Protein AF-A0A0F8WNH1-F1 (afdb_monomer)

Radius of gyration: 27.56 Å; Cα contacts (8 Å, |Δi|>4): 201; chains: 1; bounding box: 50×22×96 Å

Secondary structure (DSSP, 8-state):
-HHHHHHTT-HHHHHHHHHHHHHHHHHTT-HHHHHHHHHHHHHHHHHTT-HHHHHHHHHHHHHHHHHTT-HHHHHHHHHHHHHHHHHTT-HHHHHHHHHHHHHHHHHHT-HHHHHHHHHHHHHHHHHTT-HHHHHHHHHHHHHHHHHHHHHHHHHHHHH-TT----------------TTSBPTTSSSSBHHHHT--

InterPro domains:
  IPR004027 SEC-C motif [PF02810] (179-196)
  IPR011990 Tetratricopeptide-like helical domain superfamily [G3DSA:1.25.40.10] (1-150)
  IPR011990 Tetratricopeptide-like helical domain superfamily [SSF48452] (1-150)
  IPR019734 Tetratricopeptide repeat [PS50005] (55-88)
  IPR019734 Tetratricopeptide repeat [SM00028] (15-48)
  IPR019734 Tetratricopeptide repeat [SM00028] (55-88)
  IPR019734 Tetratricopeptide repeat [SM00028] (95-128)

Nearest PDB structures (foldseek):
  3ro2-assembly1_A  TM=7.873E-01  e=1.279E-04  Mus musculus
  4jhr-assembly1_B  TM=7.546E-01  e=2.149E-04  Mus musculus
  4jhr-assembly1_A  TM=6.847E-01  e=1.697E-04  Mus musculus
  6mfv-assembly4_D  TM=9.040E-01  e=4.610E-03  Pyrococcus horikoshii OT3
  8j07-assembly1_d3  TM=8.613E-01  e=3.161E-03  Homo sapiens

Foldseek 3Di:
DLVVCVVVVVLVVNLVVLQVVLVVCVVVVVLVSSLVSLVVSLVSCVVVVVLLSNLVSLQVQLVSCVVVVVLVSSLVSLVSSLVSCVVVVPLQSNLVSLQSNLVSCVVVVVLVSSLVSLVSSLVSCVVVVNVVSNVVSVVVNVVSVVVVVVVVVVVCCVVPVPPPDPPPPVPPPPVVQPQQHQDPVPPRHRNCVPPND

Solvent-accessible surface area (backbone atoms only — not comparable to full-atom values): 10460 Å² total; per-residue (Å²): 108,65,72,56,29,66,73,66,72,37,55,67,60,37,23,52,51,30,38,54,50,11,50,54,28,43,77,69,66,38,51,70,61,14,51,52,29,33,52,58,18,35,56,44,21,57,77,65,68,36,58,66,61,32,27,53,38,27,41,51,50,13,52,52,24,46,78,68,69,38,50,68,62,12,48,54,27,30,52,54,16,39,56,46,26,60,75,66,71,35,61,71,59,36,26,54,43,27,48,53,46,19,54,47,27,48,74,73,66,38,54,69,59,15,50,52,29,37,52,54,20,33,55,46,28,58,74,69,69,36,67,70,58,33,50,52,44,50,56,48,51,54,53,48,53,52,52,52,50,51,52,50,51,50,52,47,45,72,77,36,74,84,69,66,83,69,63,80,64,72,76,72,71,68,70,77,74,48,60,77,37,79,30,90,85,70,77,83,37,33,28,38,83,71,72,68,115

Mean predicted aligned error: 11.44 Å

Sequence (197 aa):
ALDLYKKVDNLTGVANVASQMGLLQYERKNYGEAERLYRDALEHFRKKEDTEGEANLLSNLGTLYYQTEQLDKAQEEFEKALSLLRKMDHPLGISGVLSNL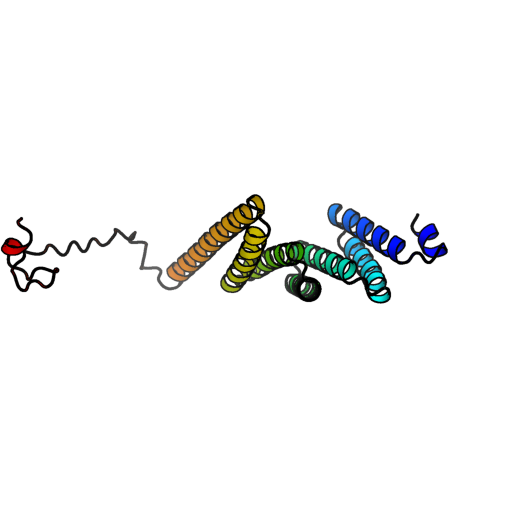SHISESKGEYGDAYAQLNEARKIYEQLKMPREVETIHQHIARLDQKAGQSLDKMRSELFPGLSNSKAKSNQFETKIGRNDPCPCGSGKKYKKCCGA

Structure (mmCIF, N/CA/C/O backbone):
data_AF-A0A0F8WNH1-F1
#
_entry.id   AF-A0A0F8WNH1-F1
#
loop_
_atom_site.group_PDB
_atom_site.id
_atom_site.type_symbol
_atom_site.label_atom_id
_atom_site.label_alt_id
_atom_site.label_comp_id
_atom_site.label_asym_id
_atom_site.label_entity_id
_atom_site.label_seq_id
_atom_site.pdbx_PDB_ins_code
_atom_site.Cartn_x
_atom_site.Cartn_y
_atom_site.Cartn_z
_atom_site.occupancy
_atom_site.B_iso_or_equiv
_atom_site.auth_seq_id
_atom_site.auth_comp_id
_atom_site.auth_asym_id
_atom_site.auth_atom_id
_atom_site.pdbx_PDB_model_num
ATOM 1 N N . ALA A 1 1 ? 8.606 11.096 -28.199 1.00 54.78 1 ALA A N 1
ATOM 2 C CA . ALA A 1 1 ? 9.574 10.609 -27.189 1.00 54.78 1 ALA A CA 1
ATOM 3 C C . ALA A 1 1 ? 9.497 9.090 -27.015 1.00 54.78 1 ALA A C 1
ATOM 5 O O . ALA A 1 1 ? 10.514 8.439 -27.201 1.00 54.78 1 ALA A O 1
ATOM 6 N N . LEU A 1 2 ? 8.313 8.509 -26.754 1.00 54.09 2 LEU A N 1
ATOM 7 C CA . LEU A 1 2 ? 8.132 7.052 -26.607 1.00 54.09 2 LEU A CA 1
ATOM 8 C C . LEU A 1 2 ? 8.649 6.248 -27.822 1.00 54.09 2 LEU A C 1
ATOM 10 O O . LEU A 1 2 ? 9.394 5.287 -27.655 1.00 54.09 2 LEU A O 1
ATOM 14 N N . ASP A 1 3 ? 8.343 6.701 -29.042 1.00 55.59 3 ASP A N 1
ATOM 15 C CA . ASP A 1 3 ? 8.802 6.051 -30.282 1.00 55.59 3 ASP A CA 1
ATOM 16 C C . ASP A 1 3 ? 10.314 6.158 -30.520 1.00 55.59 3 ASP A C 1
ATOM 18 O O . ASP A 1 3 ? 10.883 5.332 -31.228 1.00 55.59 3 ASP A O 1
ATOM 22 N N . LEU A 1 4 ? 10.981 7.153 -29.926 1.00 51.66 4 LEU A N 1
ATOM 23 C CA . LEU A 1 4 ? 12.441 7.271 -29.976 1.00 51.66 4 LEU A CA 1
ATOM 24 C C . LEU A 1 4 ? 13.089 6.282 -28.999 1.00 51.66 4 LEU A C 1
ATOM 26 O O . LEU A 1 4 ? 14.026 5.597 -29.384 1.00 51.66 4 LEU A O 1
ATOM 30 N N . TYR A 1 5 ? 12.553 6.126 -27.782 1.00 51.97 5 TYR A N 1
ATOM 31 C CA . TYR A 1 5 ? 13.067 5.141 -26.820 1.00 51.97 5 TYR A CA 1
ATOM 32 C C . TYR A 1 5 ? 12.842 3.693 -27.269 1.00 51.97 5 TYR A C 1
ATOM 34 O O . TYR A 1 5 ? 13.747 2.874 -27.125 1.00 51.97 5 TYR A O 1
ATOM 42 N N . LYS A 1 6 ? 11.696 3.394 -27.901 1.00 55.81 6 LYS A N 1
ATOM 43 C CA . LYS A 1 6 ? 11.435 2.084 -28.526 1.00 55.81 6 LYS A CA 1
ATOM 44 C C . LYS A 1 6 ? 12.432 1.755 -29.643 1.00 55.81 6 LYS A C 1
ATOM 46 O O . LYS A 1 6 ? 12.786 0.597 -29.817 1.00 55.81 6 LYS A O 1
ATOM 51 N N . LYS A 1 7 ? 12.904 2.764 -30.384 1.00 52.00 7 LYS A N 1
ATOM 52 C CA . LYS A 1 7 ? 13.885 2.598 -31.471 1.00 52.00 7 LYS A CA 1
ATOM 53 C C . LYS A 1 7 ? 15.331 2.431 -30.991 1.00 52.00 7 LYS A C 1
ATOM 55 O O . LYS A 1 7 ? 16.155 1.973 -31.771 1.00 52.00 7 LYS A O 1
ATOM 60 N N . VAL A 1 8 ? 15.638 2.801 -29.746 1.00 56.88 8 VAL A N 1
ATOM 61 C CA . VAL A 1 8 ? 17.001 2.769 -29.171 1.00 56.88 8 VAL A CA 1
ATOM 62 C C . VAL A 1 8 ? 17.185 1.584 -28.201 1.00 56.88 8 VAL A C 1
ATOM 64 O O . VAL A 1 8 ? 18.196 1.497 -27.517 1.00 56.88 8 VAL A O 1
ATOM 67 N N . ASP A 1 9 ? 16.212 0.668 -28.122 1.00 58.28 9 ASP A N 1
ATOM 68 C CA . ASP A 1 9 ? 16.194 -0.489 -27.200 1.00 58.28 9 ASP A CA 1
ATOM 69 C C . ASP A 1 9 ? 16.388 -0.118 -25.710 1.00 58.28 9 ASP A C 1
ATOM 71 O O . ASP A 1 9 ? 16.744 -0.934 -24.857 1.00 58.28 9 ASP A O 1
ATOM 75 N N . ASN A 1 10 ? 16.100 1.141 -25.355 1.00 68.50 10 ASN A N 1
ATOM 76 C CA . ASN A 1 10 ? 16.111 1.603 -23.971 1.00 68.50 10 ASN A CA 1
ATOM 77 C C . ASN A 1 10 ? 14.762 1.285 -23.317 1.00 68.50 10 ASN A C 1
ATOM 79 O O . ASN A 1 10 ? 13.930 2.162 -23.071 1.00 68.50 10 ASN A O 1
ATOM 83 N N . LEU A 1 11 ? 14.547 -0.007 -23.072 1.00 65.56 11 LEU A N 1
ATOM 84 C CA . LEU A 1 11 ? 13.324 -0.540 -22.471 1.00 65.56 11 LEU A CA 1
ATOM 85 C C . LEU A 1 11 ? 13.039 0.066 -21.084 1.00 65.56 11 LEU A C 1
ATOM 87 O O . LEU A 1 11 ? 11.876 0.282 -20.755 1.00 65.56 11 LEU A O 1
ATOM 91 N N . THR A 1 12 ? 14.072 0.432 -20.319 1.00 71.06 12 THR A N 1
ATOM 92 C CA . THR A 1 12 ? 13.933 1.139 -19.033 1.00 71.06 12 THR A CA 1
ATOM 93 C C . THR A 1 12 ? 13.364 2.548 -19.223 1.00 71.06 12 THR A C 1
ATOM 95 O O . THR A 1 12 ? 12.448 2.958 -18.515 1.00 71.06 12 THR A O 1
ATOM 98 N N . GLY A 1 13 ? 13.837 3.287 -20.231 1.00 75.38 13 GLY A N 1
ATOM 99 C CA . GLY A 1 13 ? 13.280 4.590 -20.601 1.00 75.38 13 GLY A CA 1
ATOM 100 C C . GLY A 1 13 ? 11.821 4.500 -21.055 1.00 75.38 13 GLY A C 1
ATOM 101 O O . GLY A 1 13 ? 11.011 5.350 -20.689 1.00 75.38 13 GLY A O 1
ATOM 102 N N . VAL A 1 14 ? 11.459 3.448 -21.800 1.00 76.25 14 VAL A N 1
ATOM 103 C CA . VAL A 1 14 ? 10.063 3.191 -22.201 1.00 76.25 14 VAL A CA 1
ATOM 104 C C . VAL A 1 14 ? 9.180 2.915 -20.982 1.00 76.25 14 VAL A C 1
ATOM 106 O O . VAL A 1 14 ? 8.123 3.535 -20.868 1.00 76.25 14 VAL A O 1
ATOM 109 N N . ALA A 1 15 ? 9.616 2.044 -20.067 1.00 79.31 15 ALA A N 1
ATOM 110 C CA . ALA A 1 15 ? 8.873 1.696 -18.855 1.00 79.31 15 ALA A CA 1
ATOM 111 C C . ALA A 1 15 ? 8.645 2.917 -17.951 1.00 79.31 15 ALA A C 1
ATOM 113 O O . ALA A 1 15 ? 7.520 3.173 -17.527 1.00 79.31 15 ALA A O 1
ATOM 114 N N . ASN A 1 16 ? 9.680 3.735 -17.744 1.00 81.75 16 ASN A N 1
ATOM 115 C CA . ASN A 1 16 ? 9.580 4.965 -16.959 1.00 81.75 16 ASN A CA 1
ATOM 116 C C . ASN A 1 16 ? 8.596 5.964 -17.576 1.00 81.75 16 ASN A C 1
ATOM 118 O O . ASN A 1 16 ? 7.738 6.500 -16.879 1.00 81.75 16 ASN A O 1
ATOM 122 N N . VAL A 1 17 ? 8.667 6.198 -18.890 1.00 85.06 17 VAL A N 1
ATOM 123 C CA . VAL A 1 17 ? 7.728 7.113 -19.555 1.00 85.06 17 VAL A CA 1
ATOM 124 C C . VAL A 1 17 ? 6.298 6.576 -19.482 1.00 85.06 17 VAL A C 1
ATOM 126 O O . VAL A 1 17 ? 5.386 7.345 -19.188 1.00 85.06 17 VAL A O 1
ATOM 129 N N . ALA A 1 18 ? 6.092 5.276 -19.703 1.00 84.38 18 ALA A N 1
ATOM 130 C CA . ALA A 1 18 ? 4.776 4.651 -19.593 1.00 84.38 18 ALA A CA 1
ATOM 131 C C . ALA A 1 18 ? 4.215 4.739 -18.161 1.00 84.38 18 ALA A C 1
ATOM 133 O O . ALA A 1 18 ? 3.056 5.109 -17.997 1.00 84.38 18 ALA A O 1
ATOM 134 N N . SER A 1 19 ? 5.046 4.526 -17.135 1.00 86.25 19 SER A N 1
ATOM 135 C CA . SER A 1 19 ? 4.685 4.726 -15.724 1.00 86.25 19 SER A CA 1
ATOM 136 C C . SER A 1 19 ? 4.230 6.165 -15.445 1.00 86.25 19 SER A C 1
ATOM 138 O O . SER A 1 19 ? 3.136 6.390 -14.925 1.00 86.25 19 SER A O 1
ATOM 140 N N . GLN A 1 20 ? 5.006 7.163 -15.883 1.00 91.19 20 GLN A N 1
ATOM 141 C CA . GLN A 1 20 ? 4.648 8.573 -15.692 1.00 91.19 20 GLN A CA 1
ATOM 142 C C . GLN A 1 20 ? 3.385 8.972 -16.467 1.00 91.19 20 GLN A C 1
ATOM 144 O O . GLN A 1 20 ? 2.574 9.759 -15.977 1.00 91.19 20 GLN A O 1
ATOM 149 N N . MET A 1 21 ? 3.188 8.426 -17.669 1.00 91.50 21 MET A N 1
ATOM 150 C CA . MET A 1 21 ? 1.949 8.618 -18.422 1.00 91.50 21 MET A CA 1
ATOM 151 C C . MET A 1 21 ? 0.759 7.971 -17.707 1.00 91.50 21 MET A C 1
ATOM 153 O O . MET A 1 21 ? -0.304 8.585 -17.657 1.00 91.50 21 MET A O 1
ATOM 157 N N . GLY A 1 22 ? 0.937 6.780 -17.130 1.00 92.38 22 GLY A N 1
ATOM 158 C CA . GLY A 1 22 ? -0.077 6.110 -16.317 1.00 92.38 22 GLY A CA 1
ATOM 159 C C . GLY A 1 22 ? -0.505 6.975 -15.135 1.00 92.38 22 GLY A C 1
ATOM 160 O O . GLY A 1 22 ? -1.698 7.210 -14.957 1.00 92.38 22 GLY A O 1
ATOM 161 N N . LEU A 1 23 ? 0.457 7.563 -14.414 1.00 93.12 23 LEU A N 1
ATOM 162 C CA . LEU A 1 23 ? 0.182 8.501 -13.321 1.00 93.12 23 LEU A CA 1
ATOM 163 C C . LEU A 1 23 ? -0.596 9.731 -13.793 1.00 93.12 23 LEU A C 1
ATOM 165 O O . LEU A 1 23 ? -1.597 10.098 -13.187 1.00 93.12 23 LEU A O 1
ATOM 169 N N . LEU A 1 24 ? -0.205 10.331 -14.917 1.00 95.50 24 LEU A N 1
ATOM 170 C CA . LEU A 1 24 ? -0.942 11.465 -15.476 1.00 95.50 24 LEU A CA 1
ATOM 171 C C . LEU A 1 24 ? -2.397 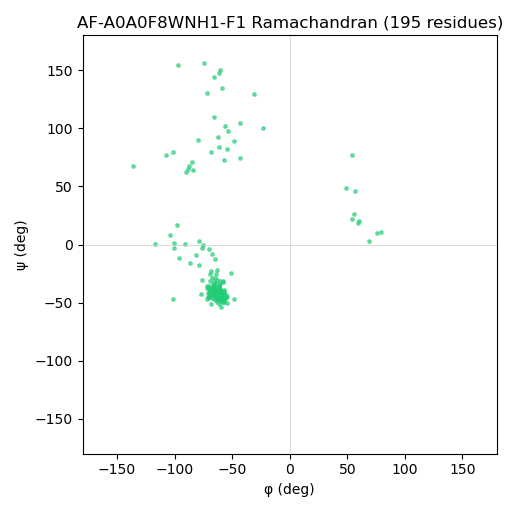11.103 -15.825 1.00 95.50 24 LEU A C 1
ATOM 173 O O . LEU A 1 24 ? -3.295 11.924 -15.644 1.00 95.50 24 LEU A O 1
ATOM 177 N N . GLN A 1 25 ? -2.640 9.900 -16.347 1.00 96.62 25 GLN A N 1
ATOM 178 C CA . GLN A 1 25 ? -3.993 9.434 -16.663 1.00 96.62 25 GLN A CA 1
ATOM 179 C C . GLN A 1 25 ? -4.796 9.129 -15.398 1.00 96.62 25 GLN A C 1
ATOM 181 O O . GLN A 1 25 ? -5.977 9.472 -15.340 1.00 96.62 25 GLN A O 1
ATOM 186 N N . TYR A 1 26 ? -4.153 8.571 -14.371 1.00 95.88 26 TYR A N 1
ATOM 187 C CA . TYR A 1 26 ? -4.750 8.353 -13.056 1.00 95.88 26 TYR A CA 1
ATOM 188 C C . TYR A 1 26 ? -5.211 9.678 -12.427 1.00 95.88 26 TYR A C 1
ATOM 190 O O . TYR A 1 26 ? -6.372 9.792 -12.039 1.00 95.88 26 TYR A O 1
ATOM 198 N N . GLU A 1 27 ? -4.367 10.715 -12.437 1.00 95.25 27 GLU A N 1
ATOM 199 C CA . GLU A 1 27 ? -4.719 12.055 -11.933 1.00 95.25 27 GLU A CA 1
ATOM 200 C C . GLU A 1 27 ? -5.864 12.702 -12.731 1.00 95.25 27 GLU A C 1
ATOM 202 O O . GLU A 1 27 ? -6.694 13.439 -12.198 1.00 95.25 27 GLU A O 1
ATOM 207 N N . ARG A 1 28 ? -5.966 12.380 -14.025 1.00 96.88 28 ARG A N 1
ATOM 208 C CA . ARG A 1 28 ? -7.091 12.779 -14.888 1.00 96.88 28 ARG A CA 1
ATOM 209 C C . ARG A 1 28 ? -8.341 11.917 -14.704 1.00 96.88 28 ARG A C 1
ATOM 211 O O . ARG A 1 28 ? -9.319 12.128 -15.419 1.00 96.88 28 ARG A O 1
ATOM 218 N N . LYS A 1 29 ? -8.321 10.960 -13.772 1.00 96.31 29 LYS A N 1
ATOM 219 C CA . LYS A 1 29 ? -9.387 9.979 -13.514 1.00 96.31 29 LYS A CA 1
ATOM 220 C C . LYS A 1 29 ? -9.711 9.085 -14.712 1.00 96.31 29 LYS A C 1
ATOM 222 O O . LYS A 1 29 ? -10.777 8.478 -14.779 1.00 96.31 29 LYS A O 1
ATOM 227 N N . ASN A 1 30 ? -8.786 8.975 -15.662 1.00 97.19 30 ASN A N 1
ATOM 228 C CA . ASN A 1 30 ? -8.882 8.048 -16.780 1.00 97.19 30 ASN A CA 1
ATOM 229 C C . ASN A 1 30 ? -8.284 6.695 -16.371 1.00 97.19 30 ASN A C 1
ATOM 231 O O . ASN A 1 30 ? -7.214 6.293 -16.833 1.00 97.19 30 ASN A O 1
ATOM 235 N N . TYR A 1 31 ? -8.964 6.020 -15.442 1.00 96.38 31 TYR A N 1
ATOM 236 C CA . TYR A 1 31 ? -8.429 4.837 -14.765 1.00 96.38 31 TYR A CA 1
ATOM 237 C C . TYR A 1 31 ? -8.180 3.655 -15.709 1.00 96.38 31 TYR A C 1
ATOM 239 O O . TYR A 1 31 ? -7.202 2.942 -15.524 1.00 96.38 31 TYR A O 1
ATOM 247 N N . GLY A 1 32 ? -8.992 3.478 -16.757 1.00 97.25 32 GLY A N 1
ATOM 248 C CA . GLY A 1 32 ? -8.779 2.402 -17.732 1.00 97.25 32 GLY A CA 1
ATOM 249 C C . GLY A 1 32 ? -7.471 2.561 -18.514 1.00 97.25 32 GLY A C 1
ATOM 250 O O . GLY A 1 32 ? -6.710 1.607 -18.664 1.00 97.25 32 GLY A O 1
ATOM 251 N N . GLU A 1 33 ? -7.166 3.781 -18.963 1.00 96.31 33 GLU A N 1
ATOM 252 C CA . GLU A 1 33 ? -5.902 4.052 -19.655 1.00 96.31 33 GLU A CA 1
ATOM 253 C C . GLU A 1 33 ? -4.709 4.025 -18.692 1.00 96.31 33 GLU A C 1
ATOM 255 O O . GLU A 1 33 ? -3.634 3.550 -19.058 1.00 96.31 33 GLU A O 1
ATOM 260 N N . ALA A 1 34 ? -4.892 4.491 -17.452 1.00 97.19 34 ALA A N 1
ATOM 261 C CA . ALA A 1 34 ? -3.866 4.399 -16.419 1.00 97.19 34 ALA A CA 1
ATOM 262 C C . ALA A 1 34 ? -3.490 2.939 -16.122 1.00 97.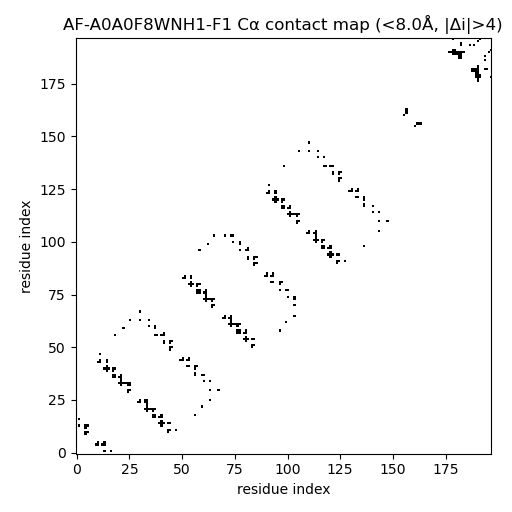19 34 ALA A C 1
ATOM 264 O O . ALA A 1 34 ? -2.307 2.606 -16.127 1.00 97.19 34 ALA A O 1
ATOM 265 N N . GLU A 1 35 ? -4.480 2.055 -15.943 1.00 97.81 35 GLU A N 1
ATOM 266 C CA . GLU A 1 35 ? -4.248 0.624 -15.718 1.00 97.81 35 GLU A CA 1
ATOM 267 C C . GLU A 1 35 ? -3.484 0.003 -16.890 1.00 97.81 35 GLU A C 1
ATOM 269 O O . GLU A 1 35 ? -2.489 -0.691 -16.679 1.00 97.81 35 GLU A O 1
ATOM 274 N N . ARG A 1 36 ? -3.904 0.298 -18.128 1.00 97.31 36 ARG A N 1
ATOM 275 C CA . ARG A 1 36 ? -3.237 -0.190 -19.340 1.00 97.31 36 ARG A CA 1
ATOM 276 C C . ARG A 1 36 ? -1.763 0.225 -19.373 1.00 97.31 36 ARG A C 1
ATOM 278 O O . ARG A 1 36 ? -0.894 -0.620 -19.560 1.00 97.31 36 ARG A O 1
ATOM 285 N N . LEU A 1 37 ? -1.475 1.506 -19.139 1.00 95.56 37 LEU A N 1
ATOM 286 C CA . LEU A 1 37 ? -0.111 2.047 -19.139 1.00 95.56 37 LEU A CA 1
ATOM 287 C C . LEU A 1 37 ? 0.756 1.467 -18.014 1.00 95.56 37 LEU A C 1
ATOM 289 O O . LEU A 1 37 ? 1.930 1.169 -18.241 1.00 95.56 37 LEU A O 1
ATOM 293 N N . TYR A 1 38 ? 0.191 1.275 -16.821 1.00 97.06 38 TYR A N 1
ATOM 294 C CA . TYR A 1 38 ? 0.897 0.626 -15.721 1.00 97.06 38 TYR A CA 1
ATOM 295 C C . TYR A 1 38 ? 1.183 -0.848 -16.010 1.00 97.06 38 TYR A C 1
ATOM 297 O O . TYR A 1 38 ? 2.304 -1.291 -15.779 1.00 97.06 38 TYR A O 1
ATOM 305 N N . ARG A 1 39 ? 0.231 -1.612 -16.560 1.00 96.19 39 ARG A N 1
ATOM 306 C CA . ARG A 1 39 ? 0.463 -3.019 -16.932 1.00 96.19 39 ARG A CA 1
ATOM 307 C C . ARG A 1 39 ? 1.514 -3.156 -18.036 1.00 96.19 39 ARG A C 1
ATOM 309 O O . ARG A 1 39 ? 2.406 -3.991 -17.903 1.00 96.19 39 ARG A O 1
ATOM 316 N N . ASP A 1 40 ? 1.470 -2.296 -19.056 1.00 92.19 40 ASP A N 1
ATOM 317 C CA . ASP A 1 40 ? 2.487 -2.256 -20.115 1.00 92.19 40 ASP A CA 1
ATOM 318 C C . ASP A 1 40 ? 3.888 -2.018 -19.519 1.00 92.19 40 ASP A C 1
ATOM 320 O O . ASP A 1 40 ? 4.844 -2.735 -19.820 1.00 92.19 40 ASP A O 1
ATOM 324 N N . ALA A 1 41 ? 4.023 -1.027 -18.631 1.00 93.06 41 ALA A N 1
ATOM 325 C CA . ALA A 1 41 ? 5.292 -0.713 -17.977 1.00 93.06 41 ALA A CA 1
ATOM 326 C C . ALA A 1 41 ? 5.767 -1.836 -17.030 1.00 93.06 41 ALA A C 1
ATOM 328 O O . ALA A 1 41 ? 6.965 -2.122 -16.966 1.00 93.06 41 ALA A O 1
ATOM 329 N N . LEU A 1 42 ? 4.840 -2.520 -16.351 1.00 94.50 42 LEU A N 1
ATOM 330 C CA . LEU A 1 42 ? 5.119 -3.631 -15.436 1.00 94.50 42 LEU A CA 1
ATOM 331 C C . LEU A 1 42 ? 5.766 -4.814 -16.159 1.00 94.50 42 LEU A C 1
ATOM 333 O O . LEU A 1 42 ? 6.735 -5.390 -15.663 1.00 94.50 42 LEU A O 1
ATOM 337 N N . GLU A 1 43 ? 5.282 -5.156 -17.354 1.00 92.56 43 GLU A N 1
ATOM 338 C CA . GLU A 1 43 ? 5.904 -6.201 -18.172 1.00 92.56 43 GLU A CA 1
ATOM 339 C C . GLU A 1 43 ? 7.348 -5.865 -18.553 1.00 92.56 43 GLU A C 1
ATOM 341 O O . GLU A 1 43 ? 8.196 -6.757 -18.628 1.00 92.56 43 GLU A O 1
ATOM 346 N N . HIS A 1 44 ? 7.644 -4.587 -18.799 1.00 90.38 44 HIS A N 1
ATOM 347 C CA . HIS A 1 44 ? 8.991 -4.148 -19.140 1.00 9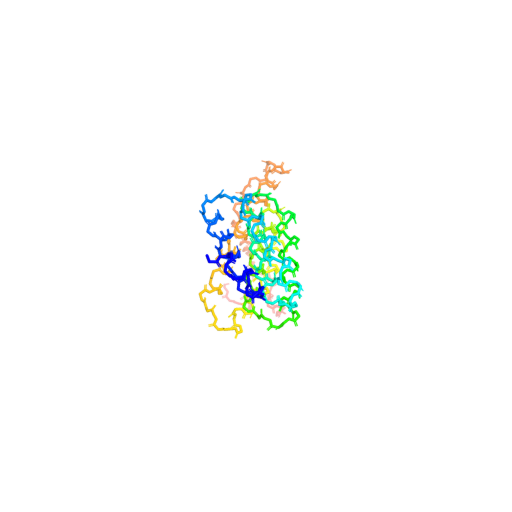0.38 44 HIS A CA 1
ATOM 348 C C . HIS A 1 44 ? 9.948 -4.230 -17.948 1.00 90.38 44 HIS A C 1
ATOM 350 O O . HIS A 1 44 ? 11.052 -4.750 -18.121 1.00 90.38 44 HIS A O 1
ATOM 356 N N . PHE A 1 45 ? 9.534 -3.787 -16.756 1.00 91.00 45 PHE A N 1
ATOM 357 C CA . PHE A 1 45 ? 10.361 -3.909 -15.550 1.00 91.00 45 PHE A CA 1
ATOM 358 C C . PHE A 1 45 ? 10.633 -5.372 -15.189 1.00 91.00 45 PHE A C 1
ATOM 360 O O . PHE A 1 45 ? 11.785 -5.727 -14.953 1.00 91.00 45 PHE A O 1
ATOM 367 N N . ARG A 1 46 ? 9.630 -6.255 -15.301 1.00 93.25 46 ARG A N 1
ATOM 368 C CA . ARG A 1 46 ? 9.812 -7.708 -15.125 1.00 93.25 46 ARG A CA 1
ATOM 369 C C . ARG A 1 46 ? 10.830 -8.304 -16.090 1.00 93.25 46 ARG A C 1
ATOM 371 O O . ARG A 1 46 ? 11.719 -9.033 -15.672 1.00 93.25 46 ARG A O 1
ATOM 378 N N . LYS A 1 47 ? 10.739 -7.970 -17.383 1.00 91.50 47 LYS A N 1
ATOM 379 C C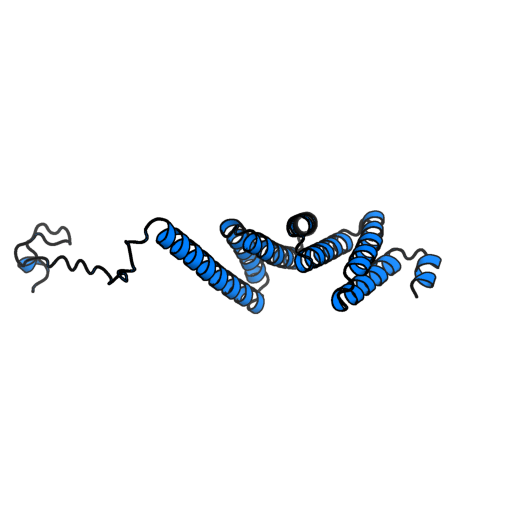A . LYS A 1 47 ? 11.698 -8.435 -18.408 1.00 91.50 47 LYS A CA 1
ATOM 380 C C . LYS A 1 47 ? 13.125 -7.940 -18.163 1.00 91.50 47 LYS A C 1
ATOM 382 O O . LYS A 1 47 ? 14.062 -8.515 -18.709 1.00 91.50 47 LYS A O 1
ATOM 387 N N . LYS A 1 48 ? 13.287 -6.852 -17.410 1.00 89.81 48 LYS A N 1
ATOM 388 C CA . LYS A 1 48 ? 14.583 -6.276 -17.038 1.00 89.81 48 LYS A CA 1
ATOM 389 C C . LYS A 1 48 ? 15.030 -6.644 -15.628 1.00 89.81 48 LYS A C 1
ATOM 391 O O . LYS A 1 48 ? 16.096 -6.188 -15.234 1.00 89.81 48 LYS A O 1
ATOM 396 N N . GLU A 1 49 ? 14.244 -7.445 -14.909 1.00 92.75 49 GLU A N 1
ATOM 397 C CA . GLU A 1 49 ? 14.498 -7.814 -13.512 1.00 92.75 49 GLU A CA 1
ATOM 398 C C . GLU A 1 49 ? 14.638 -6.584 -12.588 1.00 92.75 49 GLU A C 1
ATOM 400 O O . GLU A 1 49 ? 15.268 -6.633 -11.532 1.00 92.75 49 GLU A O 1
ATOM 405 N N . ASP A 1 50 ? 14.013 -5.465 -12.972 1.00 92.06 50 ASP A N 1
ATOM 406 C CA . ASP A 1 50 ? 13.970 -4.236 -12.183 1.00 92.06 50 ASP A CA 1
ATOM 407 C C . ASP A 1 50 ? 12.898 -4.374 -11.097 1.00 92.06 50 ASP A C 1
ATOM 409 O O . ASP A 1 50 ? 11.714 -4.081 -11.292 1.00 92.06 50 ASP A O 1
ATOM 413 N N . THR A 1 51 ? 13.333 -4.887 -9.950 1.00 94.44 51 THR A N 1
ATOM 414 C CA . THR A 1 51 ? 12.446 -5.231 -8.834 1.00 94.44 51 THR A CA 1
ATOM 415 C C . THR A 1 51 ? 11.845 -3.986 -8.173 1.00 94.44 51 THR A C 1
ATOM 417 O O . THR A 1 51 ? 10.705 -4.021 -7.707 1.00 94.44 51 THR A O 1
ATOM 420 N N . GLU A 1 52 ? 12.575 -2.867 -8.162 1.00 91.25 52 GLU A N 1
ATOM 421 C CA . GLU A 1 52 ? 12.091 -1.603 -7.599 1.00 91.25 52 GLU A CA 1
ATOM 422 C C . GLU A 1 52 ? 11.016 -0.983 -8.500 1.00 91.25 52 GLU A C 1
ATOM 424 O O . GLU A 1 52 ? 9.932 -0.628 -8.025 1.00 91.25 52 GLU A O 1
ATOM 429 N N . GLY A 1 53 ? 11.265 -0.927 -9.814 1.00 93.12 53 GLY A N 1
ATOM 430 C CA . GLY A 1 53 ? 10.277 -0.495 -10.803 1.00 93.12 53 GLY A CA 1
ATOM 431 C C . GLY A 1 53 ? 9.010 -1.355 -10.781 1.00 93.12 53 GLY A C 1
ATOM 432 O O . GLY A 1 53 ? 7.896 -0.823 -10.834 1.00 93.12 53 GLY A O 1
ATOM 433 N N . GLU A 1 54 ? 9.160 -2.674 -10.624 1.00 96.88 54 GLU A N 1
ATOM 434 C CA . GLU A 1 54 ? 8.036 -3.599 -10.455 1.00 96.88 54 GLU A CA 1
ATOM 435 C C . GLU A 1 54 ? 7.213 -3.282 -9.193 1.00 96.88 54 GLU A C 1
ATOM 437 O O . GLU A 1 54 ? 5.994 -3.110 -9.284 1.00 96.88 54 GLU A O 1
ATOM 442 N N . ALA A 1 55 ? 7.855 -3.155 -8.028 1.00 97.50 55 ALA A N 1
ATOM 443 C CA . ALA A 1 55 ? 7.168 -2.870 -6.767 1.00 97.50 55 ALA A CA 1
ATOM 444 C C . ALA A 1 55 ? 6.413 -1.528 -6.787 1.00 97.50 55 ALA A C 1
ATOM 446 O O . ALA A 1 55 ? 5.288 -1.428 -6.281 1.00 97.50 55 ALA A O 1
ATOM 447 N N . ASN A 1 56 ? 7.002 -0.506 -7.412 1.00 94.75 56 ASN A N 1
ATOM 448 C CA . ASN A 1 56 ? 6.384 0.810 -7.559 1.00 94.75 56 ASN A CA 1
ATOM 449 C C . ASN A 1 56 ? 5.119 0.751 -8.427 1.00 94.75 56 ASN A C 1
ATOM 451 O O . ASN A 1 56 ? 4.086 1.316 -8.061 1.00 94.75 56 ASN A O 1
ATOM 455 N N . LEU A 1 57 ? 5.150 0.029 -9.551 1.00 96.69 57 LEU A N 1
ATOM 456 C CA . LEU A 1 57 ? 3.968 -0.109 -10.404 1.00 96.69 57 LEU A CA 1
ATOM 457 C C . LEU A 1 57 ? 2.868 -0.963 -9.790 1.00 96.69 57 LEU A C 1
ATOM 459 O O . LEU A 1 57 ? 1.694 -0.636 -9.958 1.00 96.69 57 LEU A O 1
ATOM 463 N N . LEU A 1 58 ? 3.225 -2.014 -9.054 1.00 98.56 58 LEU A N 1
ATOM 464 C CA . LEU A 1 58 ? 2.259 -2.792 -8.281 1.00 98.56 58 LEU A CA 1
ATOM 465 C C . LEU A 1 58 ? 1.563 -1.914 -7.229 1.00 98.56 58 LEU A C 1
ATOM 467 O O . LEU A 1 58 ? 0.343 -1.958 -7.100 1.00 98.56 58 LEU A O 1
ATOM 471 N N . SER A 1 59 ? 2.305 -1.028 -6.558 1.00 98.00 59 SER A N 1
ATOM 472 C CA . SER A 1 59 ? 1.731 -0.061 -5.610 1.00 98.00 59 SER A CA 1
ATOM 473 C C . SER A 1 59 ? 0.798 0.955 -6.291 1.00 98.00 59 SER A C 1
ATOM 475 O O . SER A 1 59 ? -0.266 1.287 -5.760 1.00 98.00 59 SER A O 1
ATOM 477 N N . ASN A 1 60 ? 1.149 1.423 -7.492 1.00 97.44 60 ASN A N 1
ATOM 478 C CA . ASN A 1 60 ? 0.293 2.318 -8.278 1.00 97.44 60 ASN A CA 1
ATOM 479 C C . ASN A 1 60 ? -0.991 1.619 -8.753 1.00 97.44 60 ASN A C 1
ATOM 481 O O . ASN A 1 60 ? -2.073 2.198 -8.660 1.00 97.44 60 ASN A O 1
ATOM 485 N N . LEU A 1 61 ? -0.893 0.367 -9.211 1.00 98.56 61 LEU A N 1
ATOM 486 C CA . LEU A 1 61 ? -2.055 -0.453 -9.563 1.00 98.56 61 LEU A CA 1
ATOM 487 C C . LEU A 1 61 ? -2.946 -0.711 -8.344 1.00 98.56 61 LEU A C 1
ATOM 489 O O . LEU A 1 61 ? -4.161 -0.555 -8.442 1.00 98.56 61 LEU A O 1
ATOM 493 N N . GLY A 1 62 ? -2.355 -1.017 -7.185 1.00 98.44 62 GLY A N 1
ATOM 494 C CA . GLY A 1 62 ? -3.086 -1.156 -5.926 1.00 98.44 62 GLY A CA 1
ATOM 495 C C . GLY A 1 62 ? -3.878 0.107 -5.581 1.00 98.44 62 GLY A C 1
ATOM 496 O O . GLY A 1 62 ? -5.071 0.045 -5.282 1.00 98.44 62 GLY A O 1
ATOM 497 N N . THR A 1 63 ? -3.247 1.275 -5.723 1.00 98.12 63 THR A N 1
ATOM 498 C CA . THR A 1 63 ? -3.887 2.579 -5.486 1.00 98.12 63 THR A CA 1
ATOM 499 C C . THR A 1 63 ? -5.030 2.834 -6.472 1.00 98.12 63 THR A C 1
ATOM 501 O O . THR A 1 63 ? -6.109 3.271 -6.075 1.00 98.12 63 THR A O 1
ATOM 504 N N . LEU A 1 64 ? -4.828 2.518 -7.753 1.00 98.38 64 LEU A N 1
ATOM 505 C CA . LEU A 1 64 ? -5.851 2.628 -8.794 1.00 98.38 64 LEU A CA 1
ATOM 506 C C . LEU A 1 64 ? -7.068 1.749 -8.491 1.00 98.38 64 LEU A C 1
ATOM 508 O O . LEU A 1 64 ? -8.208 2.215 -8.575 1.00 98.38 64 LEU A O 1
ATOM 512 N N . TYR A 1 65 ? -6.851 0.494 -8.100 1.00 98.62 65 TYR A N 1
ATOM 513 C CA . TYR A 1 65 ? -7.947 -0.399 -7.735 1.00 98.62 65 TYR A CA 1
ATOM 514 C C . TYR A 1 65 ? -8.669 0.048 -6.472 1.00 98.62 65 TYR A C 1
ATOM 516 O O . TYR A 1 65 ? -9.894 -0.022 -6.431 1.00 98.62 65 TYR A O 1
ATOM 524 N N . TYR A 1 66 ? -7.948 0.586 -5.489 1.00 98.25 66 TYR A N 1
ATOM 525 C CA . TYR A 1 66 ? -8.568 1.168 -4.304 1.00 98.25 66 TYR A CA 1
ATOM 526 C C . TYR A 1 66 ? -9.486 2.347 -4.666 1.00 98.25 66 TYR A C 1
ATOM 528 O O . TYR A 1 66 ? -10.638 2.376 -4.242 1.00 98.25 66 TYR A O 1
ATOM 536 N N . GLN A 1 67 ? -9.031 3.274 -5.521 1.00 97.38 67 GLN A N 1
ATOM 537 C CA . GLN A 1 67 ? -9.858 4.401 -5.987 1.00 97.38 67 GLN A CA 1
ATOM 538 C C . GLN A 1 67 ? -11.079 3.982 -6.808 1.00 97.38 67 GLN A C 1
ATOM 540 O O . GLN A 1 67 ? -12.056 4.721 -6.884 1.00 97.38 67 GLN A O 1
ATOM 545 N N . THR A 1 68 ? -11.017 2.819 -7.452 1.00 97.50 68 THR A N 1
ATOM 546 C CA . THR A 1 68 ? -12.130 2.260 -8.233 1.00 97.50 68 THR A CA 1
ATOM 547 C C . THR A 1 68 ? -12.941 1.231 -7.442 1.00 97.50 68 THR A C 1
ATOM 549 O O . THR A 1 68 ? -13.692 0.465 -8.040 1.00 97.50 68 THR A O 1
ATOM 552 N N . GLU A 1 69 ? -12.790 1.212 -6.111 1.00 97.44 69 GLU A N 1
ATOM 553 C CA . GLU A 1 69 ? -13.510 0.350 -5.159 1.00 97.44 69 GLU A CA 1
ATOM 554 C C . GLU A 1 69 ? -13.325 -1.165 -5.391 1.00 97.44 69 GLU A C 1
ATOM 556 O O . GLU A 1 69 ? -14.055 -1.998 -4.858 1.00 97.44 69 GLU A O 1
ATOM 561 N N . GLN A 1 70 ? -12.291 -1.558 -6.136 1.00 98.44 70 GLN A N 1
ATOM 562 C CA . GLN A 1 70 ? -11.919 -2.952 -6.383 1.00 98.44 70 GLN A CA 1
ATOM 563 C C . GLN A 1 70 ? -10.969 -3.452 -5.283 1.00 98.44 70 GLN A C 1
ATOM 565 O O . GLN A 1 70 ? -9.801 -3.748 -5.540 1.00 98.44 70 GLN A O 1
ATOM 570 N N . LEU A 1 71 ? -11.469 -3.527 -4.046 1.00 98.12 71 LEU A N 1
ATOM 571 C CA . LEU A 1 71 ? -10.651 -3.749 -2.844 1.00 98.12 71 LEU A CA 1
ATOM 572 C C . LEU A 1 71 ? -9.807 -5.033 -2.882 1.00 98.12 71 LEU A C 1
ATOM 574 O O . LEU A 1 71 ? -8.654 -5.006 -2.461 1.00 98.12 71 LEU A O 1
ATOM 578 N N . ASP A 1 72 ? -10.335 -6.136 -3.420 1.00 98.38 72 ASP A N 1
ATOM 579 C CA . ASP A 1 72 ? -9.593 -7.404 -3.497 1.00 98.38 72 ASP A CA 1
ATOM 580 C C . ASP A 1 72 ? -8.408 -7.326 -4.463 1.00 98.38 72 ASP A C 1
ATOM 582 O O . ASP A 1 72 ? -7.308 -7.768 -4.138 1.00 98.38 72 ASP A O 1
ATOM 586 N N . LYS A 1 73 ? -8.598 -6.687 -5.625 1.00 98.38 73 LYS A N 1
ATOM 587 C CA . LYS A 1 73 ? -7.499 -6.448 -6.569 1.00 98.38 73 LYS A CA 1
ATOM 588 C C . LYS A 1 73 ? -6.475 -5.485 -5.984 1.00 98.38 73 LYS A C 1
ATOM 590 O O . LYS A 1 73 ? -5.278 -5.684 -6.159 1.00 98.38 73 LYS A O 1
ATOM 595 N N . ALA A 1 74 ? -6.937 -4.448 -5.285 1.00 98.62 74 ALA A N 1
ATOM 596 C CA . ALA A 1 74 ? -6.054 -3.499 -4.623 1.00 98.62 74 ALA A CA 1
ATOM 597 C C . ALA A 1 74 ? -5.142 -4.210 -3.617 1.00 98.62 74 ALA A C 1
ATOM 599 O O . ALA A 1 74 ? -3.926 -4.020 -3.644 1.00 98.62 74 ALA A O 1
ATOM 600 N N . GLN A 1 75 ? -5.729 -5.071 -2.782 1.00 98.62 75 GLN A N 1
ATOM 601 C CA . GLN A 1 75 ? -5.002 -5.864 -1.800 1.00 98.62 75 GLN A CA 1
ATOM 602 C C . GLN A 1 75 ? -3.976 -6.776 -2.470 1.00 98.62 75 GLN A C 1
ATOM 604 O O . GLN A 1 75 ? -2.815 -6.764 -2.072 1.00 98.62 75 GLN A O 1
ATOM 609 N N . GLU A 1 76 ? -4.376 -7.504 -3.514 1.00 98.69 76 GLU A N 1
ATOM 610 C CA . GLU A 1 76 ? -3.486 -8.414 -4.236 1.00 98.69 76 GLU A CA 1
ATOM 611 C C . GLU A 1 76 ? -2.243 -7.690 -4.784 1.00 98.69 76 GLU A C 1
ATOM 613 O O . GLU A 1 76 ? -1.117 -8.165 -4.614 1.00 98.69 76 GLU A O 1
ATOM 618 N N . GLU A 1 77 ? -2.412 -6.525 -5.421 1.00 98.69 77 GLU A N 1
ATOM 619 C CA . GLU A 1 77 ? -1.266 -5.789 -5.970 1.00 98.69 77 GLU A CA 1
ATOM 620 C C . GLU A 1 77 ? -0.378 -5.184 -4.874 1.00 98.69 77 GLU A C 1
ATOM 622 O O . GLU A 1 77 ? 0.851 -5.228 -4.986 1.00 98.69 77 GLU A O 1
ATOM 627 N N . PHE A 1 78 ? -0.957 -4.687 -3.776 1.00 98.81 78 PHE A N 1
ATOM 628 C CA . PHE A 1 78 ? -0.168 -4.207 -2.640 1.00 98.81 78 PHE A CA 1
ATOM 629 C C . PHE A 1 78 ? 0.588 -5.333 -1.925 1.00 98.81 78 PHE A C 1
ATOM 631 O O . PHE A 1 78 ? 1.743 -5.139 -1.554 1.00 98.81 78 PHE A O 1
ATOM 638 N N . GLU A 1 79 ? 0.009 -6.523 -1.763 1.00 98.75 79 GLU A N 1
ATOM 639 C CA . GLU A 1 79 ? 0.699 -7.673 -1.165 1.00 98.75 79 GLU A CA 1
ATOM 640 C C . GLU A 1 79 ? 1.884 -8.139 -2.023 1.00 98.75 79 GLU A C 1
ATOM 642 O O . GLU A 1 79 ? 2.960 -8.439 -1.490 1.00 98.75 79 GLU A O 1
ATOM 647 N N . LYS A 1 80 ? 1.739 -8.129 -3.356 1.00 98.69 80 LYS A N 1
ATOM 648 C CA . LYS A 1 80 ? 2.865 -8.379 -4.270 1.00 98.69 80 LYS A CA 1
ATOM 649 C C . LYS A 1 80 ? 3.953 -7.317 -4.113 1.00 98.69 80 LYS A C 1
ATOM 651 O O . LYS A 1 80 ? 5.122 -7.678 -3.971 1.00 98.69 80 LYS A O 1
ATOM 656 N N . ALA A 1 81 ? 3.587 -6.032 -4.085 1.00 98.62 81 ALA A N 1
ATOM 657 C CA . ALA A 1 81 ? 4.540 -4.942 -3.868 1.00 98.62 81 ALA A CA 1
ATOM 658 C C . ALA A 1 81 ? 5.276 -5.097 -2.527 1.00 98.62 81 ALA A C 1
ATOM 660 O O . ALA A 1 81 ? 6.504 -5.034 -2.482 1.00 98.62 81 ALA A O 1
ATOM 661 N N . LEU A 1 82 ? 4.543 -5.382 -1.446 1.00 98.69 82 LEU A N 1
ATOM 662 C CA . LEU A 1 82 ? 5.089 -5.602 -0.107 1.00 98.69 82 LEU A CA 1
ATOM 663 C C . LEU A 1 82 ? 6.088 -6.764 -0.084 1.00 98.69 82 LEU A C 1
ATOM 665 O O . LEU A 1 82 ? 7.144 -6.655 0.540 1.00 98.69 82 LEU A O 1
ATOM 669 N N . SER A 1 83 ? 5.782 -7.866 -0.777 1.00 98.62 83 SER A N 1
ATOM 670 C CA . SER A 1 83 ? 6.683 -9.017 -0.895 1.00 98.62 83 SER A CA 1
ATOM 671 C C . SER A 1 83 ? 8.017 -8.634 -1.539 1.00 98.62 83 SER A C 1
ATOM 673 O O . SER A 1 83 ? 9.076 -9.005 -1.028 1.00 98.62 83 SER A O 1
ATOM 675 N N . LEU A 1 84 ? 7.985 -7.860 -2.627 1.00 98.44 84 LEU A N 1
ATOM 676 C CA . LEU A 1 84 ? 9.196 -7.390 -3.303 1.00 98.44 84 LEU A CA 1
ATOM 677 C C . LEU A 1 84 ? 9.982 -6.403 -2.436 1.00 98.44 84 LEU A C 1
ATOM 679 O O . LEU A 1 84 ? 11.186 -6.564 -2.263 1.00 98.44 84 LEU A O 1
ATOM 683 N N . LEU A 1 85 ? 9.304 -5.432 -1.824 1.00 98.38 85 LEU A N 1
ATOM 684 C CA . LEU A 1 85 ? 9.933 -4.430 -0.961 1.00 98.38 85 LEU A CA 1
ATOM 685 C C . LEU A 1 85 ? 10.605 -5.057 0.266 1.00 98.38 85 LEU A C 1
ATOM 687 O O . LEU A 1 85 ? 11.687 -4.621 0.652 1.00 98.38 85 LEU A O 1
ATOM 691 N N . ARG A 1 86 ? 10.012 -6.113 0.840 1.00 98.19 86 ARG A N 1
ATOM 692 C CA . ARG A 1 86 ? 10.637 -6.912 1.906 1.00 98.19 86 ARG A CA 1
ATOM 693 C C . ARG A 1 86 ? 11.878 -7.657 1.421 1.00 98.19 86 ARG A C 1
ATOM 695 O O . ARG A 1 86 ? 12.866 -7.678 2.137 1.00 98.19 86 ARG A O 1
ATOM 702 N N . LYS A 1 87 ? 11.862 -8.235 0.216 1.00 98.00 87 LYS A N 1
ATOM 703 C CA . LYS A 1 87 ? 13.047 -8.902 -0.361 1.00 98.00 87 LYS A CA 1
ATOM 704 C C . LYS A 1 87 ? 14.203 -7.938 -0.637 1.00 98.00 87 LYS A C 1
ATOM 706 O O . LYS A 1 87 ? 15.349 -8.367 -0.627 1.00 98.00 87 LYS A O 1
ATOM 711 N N . MET A 1 88 ? 13.895 -6.673 -0.914 1.00 97.00 88 MET A N 1
ATOM 712 C CA . MET A 1 88 ? 14.881 -5.622 -1.180 1.00 97.00 88 MET A CA 1
ATOM 713 C C . MET A 1 88 ? 15.322 -4.861 0.079 1.00 97.00 88 MET A C 1
ATOM 715 O O . MET A 1 88 ? 16.088 -3.911 -0.051 1.00 97.00 88 MET A O 1
ATOM 719 N N . ASP A 1 89 ? 14.808 -5.209 1.265 1.00 97.00 89 ASP A N 1
ATOM 720 C CA . ASP A 1 89 ? 15.016 -4.446 2.502 1.00 97.00 89 ASP A CA 1
ATOM 721 C C . ASP A 1 89 ? 14.746 -2.939 2.314 1.00 97.00 89 ASP A C 1
ATOM 723 O O . ASP A 1 89 ? 15.554 -2.088 2.684 1.00 97.00 89 ASP A O 1
ATOM 727 N N . HIS A 1 90 ? 13.599 -2.596 1.710 1.00 97.12 90 HIS A N 1
ATOM 728 C CA . HIS A 1 90 ? 13.227 -1.216 1.382 1.00 97.12 90 HIS A CA 1
ATOM 729 C C . HIS A 1 90 ? 12.214 -0.635 2.401 1.00 97.12 90 HIS A C 1
ATOM 731 O O . HIS A 1 90 ? 11.008 -0.575 2.120 1.00 97.12 90 HIS A O 1
ATOM 737 N N . PRO A 1 91 ? 12.657 -0.178 3.594 1.00 97.12 91 PRO A N 1
ATOM 738 C CA . PRO A 1 91 ? 11.785 0.130 4.733 1.00 97.12 91 PRO A CA 1
ATOM 739 C C . PRO A 1 91 ? 10.747 1.212 4.434 1.00 97.12 91 PRO A C 1
ATOM 741 O O . PRO A 1 91 ? 9.585 1.061 4.795 1.00 97.12 91 PRO A O 1
ATOM 744 N N . LEU A 1 92 ? 11.127 2.278 3.724 1.00 95.44 92 LEU A N 1
ATOM 745 C CA . LEU A 1 92 ? 10.205 3.374 3.417 1.00 95.44 92 LEU A CA 1
ATOM 746 C C . LEU A 1 92 ? 9.019 2.904 2.558 1.00 95.44 92 LEU A C 1
ATOM 748 O O . LEU A 1 92 ? 7.871 3.262 2.814 1.00 95.44 92 LEU A O 1
ATOM 752 N N . GLY A 1 93 ? 9.308 2.071 1.559 1.00 95.56 93 GLY A N 1
ATOM 753 C CA . GLY A 1 93 ? 8.290 1.489 0.682 1.00 95.56 93 GLY A CA 1
ATOM 754 C C . GLY A 1 93 ? 7.410 0.484 1.421 1.00 95.56 93 GLY A C 1
ATOM 755 O O . GLY A 1 93 ? 6.194 0.513 1.253 1.00 95.56 93 GLY A O 1
ATOM 756 N N . ILE A 1 94 ? 8.004 -0.353 2.285 1.00 98.69 94 ILE A N 1
ATOM 757 C CA . ILE A 1 94 ? 7.260 -1.276 3.155 1.00 98.69 94 ILE A CA 1
ATOM 758 C C . ILE A 1 94 ? 6.232 -0.497 3.983 1.00 98.69 94 ILE A C 1
ATOM 760 O O . ILE A 1 94 ? 5.052 -0.842 3.957 1.00 98.69 94 ILE A O 1
ATOM 764 N N . SER A 1 95 ? 6.643 0.583 4.656 1.00 98.00 95 SER A N 1
ATOM 765 C CA . SER A 1 95 ? 5.727 1.401 5.457 1.00 98.00 95 SER A CA 1
ATOM 766 C C . SER A 1 95 ? 4.596 2.004 4.632 1.00 98.00 95 SER A C 1
ATOM 768 O O . SER A 1 95 ? 3.444 1.931 5.051 1.00 98.00 95 SER A O 1
ATOM 770 N N . GLY A 1 96 ? 4.903 2.559 3.454 1.00 97.00 96 GLY A N 1
ATOM 771 C CA . GLY A 1 96 ? 3.891 3.159 2.582 1.00 97.00 96 GLY A CA 1
ATOM 772 C C . GLY A 1 96 ? 2.848 2.144 2.108 1.00 97.00 96 GLY A C 1
ATOM 773 O O . GLY A 1 96 ? 1.648 2.409 2.166 1.00 97.00 96 GLY A O 1
ATOM 774 N N . VAL A 1 97 ? 3.287 0.947 1.705 1.00 98.56 97 VAL A N 1
ATOM 775 C CA . VAL A 1 97 ? 2.377 -0.127 1.280 1.00 98.56 97 VAL A CA 1
ATOM 776 C C . VAL A 1 97 ? 1.550 -0.665 2.449 1.00 98.56 97 VAL A C 1
ATOM 778 O O . VAL A 1 97 ? 0.355 -0.900 2.284 1.00 98.56 97 VAL A O 1
ATOM 781 N N . LEU A 1 98 ? 2.130 -0.801 3.645 1.00 98.75 98 LEU A N 1
ATOM 782 C CA . LEU A 1 98 ? 1.389 -1.186 4.852 1.00 98.75 98 LEU A CA 1
ATOM 783 C C . LEU A 1 98 ? 0.307 -0.160 5.220 1.00 98.75 98 LEU A C 1
ATOM 785 O O . LEU A 1 98 ? -0.797 -0.550 5.597 1.00 98.75 98 LEU A O 1
ATOM 789 N N . SER A 1 99 ? 0.581 1.140 5.075 1.00 98.06 99 SER A N 1
ATOM 790 C CA . SER A 1 99 ? -0.436 2.185 5.250 1.00 98.06 99 SER A CA 1
ATOM 791 C C . SER A 1 99 ? -1.564 2.079 4.221 1.00 98.06 99 SER A C 1
ATOM 793 O O . SER A 1 99 ? -2.725 2.262 4.567 1.00 98.06 99 SER A O 1
ATOM 795 N N . ASN A 1 100 ? -1.262 1.733 2.969 1.00 98.31 100 ASN A N 1
ATOM 796 C CA . ASN A 1 100 ? -2.301 1.526 1.958 1.00 98.31 100 ASN A CA 1
ATOM 797 C C . ASN A 1 100 ? -3.138 0.267 2.229 1.00 98.31 100 ASN A C 1
ATOM 799 O O . ASN A 1 100 ? -4.362 0.298 2.099 1.00 98.31 100 ASN A O 1
ATOM 803 N N . LEU A 1 101 ? -2.503 -0.826 2.658 1.00 98.75 101 LEU A N 1
ATOM 804 C CA . LEU A 1 101 ? -3.204 -2.046 3.059 1.00 98.75 101 LEU A CA 1
ATOM 805 C C . LEU A 1 101 ? -4.132 -1.801 4.255 1.00 98.75 101 LEU A C 1
ATOM 807 O O . LEU A 1 101 ? -5.244 -2.322 4.262 1.00 98.75 101 LEU A O 1
ATOM 811 N N . SER A 1 102 ? -3.747 -0.950 5.211 1.00 98.38 102 SER A N 1
ATOM 812 C CA . SER A 1 102 ? -4.616 -0.638 6.352 1.00 98.38 102 SER A CA 1
ATOM 813 C C . SER A 1 102 ? -5.891 0.099 5.959 1.00 98.38 102 SER A C 1
ATOM 815 O O . SER A 1 102 ? -6.939 -0.147 6.554 1.00 98.38 102 SER A O 1
ATOM 817 N N . HIS A 1 103 ? -5.846 0.939 4.922 1.00 97.88 103 HIS A N 1
ATOM 818 C CA . HIS A 1 103 ? -7.045 1.549 4.348 1.00 97.88 103 HIS A CA 1
ATOM 819 C C . HIS A 1 103 ? -7.972 0.517 3.694 1.00 97.88 103 HIS A C 1
ATOM 821 O O . HIS A 1 103 ? -9.197 0.654 3.777 1.00 97.88 103 HIS A O 1
ATOM 827 N N . ILE A 1 104 ? -7.415 -0.529 3.078 1.00 98.25 104 ILE A N 1
ATOM 828 C CA . ILE A 1 104 ? -8.209 -1.625 2.511 1.00 98.25 104 ILE A CA 1
ATOM 829 C C . ILE A 1 104 ? -8.868 -2.433 3.626 1.00 98.25 104 ILE A C 1
ATOM 831 O O . ILE A 1 104 ? -10.089 -2.582 3.610 1.00 98.25 104 ILE A O 1
ATOM 835 N N . SER A 1 105 ? -8.092 -2.875 4.617 1.00 97.94 105 SER A N 1
ATOM 836 C CA . SER A 1 105 ? -8.596 -3.609 5.783 1.00 97.94 105 SER A CA 1
ATOM 837 C C . SER A 1 105 ? -9.673 -2.797 6.521 1.00 97.94 105 SER A C 1
ATOM 839 O O . SER A 1 105 ? -10.742 -3.310 6.846 1.00 97.94 105 SER A O 1
ATOM 841 N N . GLU A 1 106 ? -9.466 -1.486 6.707 1.00 95.81 106 GLU A N 1
ATOM 842 C CA . GLU A 1 106 ? -10.474 -0.577 7.273 1.00 95.81 106 GLU A CA 1
ATOM 843 C C . GLU A 1 106 ? -11.762 -0.558 6.438 1.00 95.81 106 GLU A C 1
ATOM 845 O O . GLU A 1 106 ? -12.857 -0.618 7.000 1.00 95.81 106 GLU A O 1
ATOM 850 N N . SER A 1 107 ? -11.646 -0.492 5.109 1.00 95.31 107 SER A N 1
ATOM 851 C CA . SER A 1 107 ? -12.797 -0.468 4.193 1.00 95.31 107 SER A CA 1
ATOM 852 C C . SER A 1 107 ? -13.575 -1.786 4.192 1.00 95.31 107 SER A C 1
ATOM 854 O O . SER A 1 107 ? -14.790 -1.779 3.999 1.00 95.31 107 SER A O 1
ATOM 856 N N . LYS A 1 108 ? -12.897 -2.906 4.465 1.00 94.69 108 LYS A N 1
ATOM 857 C CA . LYS A 1 108 ? -13.502 -4.233 4.647 1.00 94.69 108 LYS A CA 1
ATOM 858 C C . LYS A 1 108 ? -14.088 -4.460 6.049 1.00 94.69 108 LYS A C 1
ATOM 860 O O . LYS A 1 108 ? -14.781 -5.449 6.267 1.00 94.69 108 LYS A O 1
ATOM 865 N N . GLY A 1 109 ? -13.851 -3.549 6.999 1.00 92.31 109 GLY A N 1
ATOM 866 C CA . GLY A 1 109 ? -14.248 -3.708 8.405 1.00 92.31 109 GLY A CA 1
ATOM 867 C C . GLY A 1 109 ? -13.312 -4.611 9.220 1.00 92.31 109 GLY A C 1
ATOM 868 O O . GLY A 1 109 ? -13.616 -4.963 10.360 1.00 92.31 109 GLY A O 1
ATOM 869 N N . GLU A 1 110 ? -12.153 -4.960 8.667 1.00 94.75 110 GLU A N 1
ATOM 870 C CA . GLU A 1 110 ? -11.115 -5.801 9.265 1.00 94.75 110 GLU A CA 1
ATOM 871 C C . GLU A 1 110 ? -10.207 -4.943 10.166 1.00 94.75 110 GLU A C 1
ATOM 873 O O . GLU A 1 110 ? -9.017 -4.739 9.920 1.00 94.75 110 GLU A O 1
ATOM 878 N N . TYR A 1 111 ? -10.786 -4.380 11.232 1.00 94.12 111 TYR A N 1
ATOM 879 C CA . TYR A 1 111 ? -10.099 -3.405 12.091 1.00 94.12 111 TYR A CA 1
ATOM 880 C C . TYR A 1 111 ? -8.831 -3.953 12.766 1.00 94.12 111 TYR A C 1
ATOM 882 O O . TYR A 1 111 ? -7.883 -3.201 12.990 1.00 94.12 111 TYR A O 1
ATOM 890 N N . GLY A 1 112 ? -8.791 -5.254 13.077 1.00 94.50 112 GLY A N 1
ATOM 891 C CA . GLY A 1 112 ? -7.611 -5.900 13.660 1.00 94.50 112 GLY A CA 1
ATOM 892 C C . GLY A 1 112 ? -6.410 -5.896 12.712 1.00 94.50 112 GLY A C 1
ATOM 893 O O . GLY A 1 112 ? -5.306 -5.527 13.118 1.00 94.50 112 GLY A O 1
ATOM 894 N N . ASP A 1 113 ? -6.645 -6.224 11.442 1.00 96.88 113 ASP A N 1
ATOM 895 C CA . ASP A 1 113 ? -5.603 -6.258 10.414 1.00 96.88 113 ASP A CA 1
ATOM 896 C C . ASP A 1 113 ? -5.128 -4.846 10.071 1.00 96.88 113 ASP A C 1
ATOM 898 O O . ASP A 1 113 ? -3.921 -4.592 10.041 1.00 96.88 113 ASP A O 1
ATOM 902 N N . ALA A 1 114 ? -6.062 -3.892 9.952 1.00 98.00 114 ALA A N 1
ATOM 903 C CA . ALA A 1 114 ? -5.737 -2.477 9.781 1.00 98.00 114 ALA A CA 1
ATOM 904 C C . ALA A 1 114 ? -4.822 -1.965 10.908 1.00 98.00 114 ALA A C 1
ATOM 906 O O . ALA A 1 114 ? -3.813 -1.301 10.652 1.00 98.00 114 ALA A O 1
ATOM 907 N N . TYR A 1 115 ? -5.134 -2.308 12.163 1.00 97.75 115 TYR A N 1
ATOM 908 C CA . TYR A 1 115 ? -4.319 -1.929 13.315 1.00 97.75 115 TYR A CA 1
ATOM 909 C C . TYR A 1 115 ? -2.927 -2.574 13.260 1.00 97.75 115 TYR A C 1
ATOM 911 O O . TYR A 1 115 ? -1.926 -1.894 13.497 1.00 97.75 115 TYR A O 1
ATOM 919 N N . ALA A 1 116 ? -2.826 -3.863 12.927 1.00 98.31 116 ALA A N 1
ATOM 920 C CA . ALA A 1 116 ? -1.542 -4.553 12.811 1.00 98.31 116 ALA A CA 1
ATOM 921 C C . ALA A 1 116 ? -0.638 -3.905 11.746 1.00 98.31 116 ALA A C 1
ATOM 923 O O . ALA A 1 116 ? 0.516 -3.577 12.038 1.00 98.31 116 ALA A O 1
ATOM 924 N N . GLN A 1 117 ? -1.191 -3.636 10.562 1.00 98.69 117 GLN A N 1
ATOM 925 C CA . GLN A 1 117 ? -0.496 -2.994 9.443 1.00 98.69 117 GLN A CA 1
ATOM 926 C C . GLN A 1 117 ? -0.017 -1.578 9.805 1.00 98.69 117 GLN A C 1
ATOM 928 O O . GLN A 1 117 ? 1.149 -1.243 9.585 1.00 98.69 117 GLN A O 1
ATOM 933 N N . LEU A 1 118 ? -0.871 -0.764 10.440 1.00 98.56 118 LEU A N 1
ATOM 934 C CA . LEU A 1 118 ? -0.500 0.579 10.907 1.00 98.56 118 LEU A CA 1
ATOM 935 C C . LEU A 1 118 ? 0.618 0.543 11.954 1.00 98.56 118 LEU A C 1
ATOM 937 O O . LEU A 1 118 ? 1.543 1.350 11.896 1.00 98.56 118 LEU A O 1
ATOM 941 N N . ASN A 1 119 ? 0.576 -0.393 12.904 1.00 98.44 119 ASN A N 1
ATOM 942 C CA . ASN A 1 119 ? 1.632 -0.509 13.911 1.00 98.44 119 ASN A CA 1
ATOM 943 C C . ASN A 1 119 ? 2.967 -0.963 13.317 1.00 98.44 119 ASN A C 1
ATOM 945 O O . ASN A 1 119 ? 4.013 -0.504 13.776 1.00 98.44 119 ASN A O 1
ATOM 949 N N . GLU A 1 120 ? 2.950 -1.861 12.330 1.00 98.56 120 GLU A N 1
ATOM 950 C CA . GLU A 1 120 ? 4.164 -2.253 11.612 1.00 98.56 120 GLU A CA 1
ATOM 951 C C . GLU A 1 120 ? 4.754 -1.052 10.858 1.00 98.56 120 GLU A C 1
ATOM 953 O O . GLU A 1 120 ? 5.924 -0.726 11.068 1.00 98.56 120 GLU A O 1
ATOM 958 N N . ALA A 1 121 ? 3.935 -0.316 10.095 1.00 98.50 121 ALA A N 1
ATOM 959 C CA . ALA A 1 121 ? 4.360 0.905 9.406 1.00 98.50 121 ALA A CA 1
ATOM 960 C C . ALA A 1 121 ? 4.927 1.954 10.378 1.00 98.50 121 ALA A C 1
ATOM 962 O O . ALA A 1 121 ? 5.988 2.529 10.126 1.00 98.50 121 ALA A O 1
ATOM 963 N N . ARG A 1 122 ? 4.266 2.170 11.528 1.00 98.56 122 ARG A N 1
ATOM 964 C CA . ARG A 1 122 ? 4.725 3.112 12.559 1.00 98.56 122 ARG A CA 1
ATOM 965 C C . ARG A 1 122 ? 6.124 2.772 13.055 1.00 98.56 122 ARG A C 1
ATOM 967 O O . ARG A 1 122 ? 6.974 3.655 13.083 1.00 98.56 122 ARG A O 1
ATOM 974 N N . LYS A 1 123 ? 6.372 1.510 13.423 1.00 98.56 123 LYS A N 1
ATOM 975 C CA . LYS A 1 123 ? 7.681 1.067 13.936 1.00 98.56 123 LYS A CA 1
ATOM 976 C C . LYS A 1 123 ? 8.799 1.354 12.940 1.00 98.56 123 LYS A C 1
ATOM 978 O O . LYS A 1 123 ? 9.881 1.780 13.334 1.00 98.56 123 LYS A O 1
ATOM 983 N N . ILE A 1 124 ? 8.537 1.146 11.652 1.00 98.44 124 ILE A N 1
ATOM 984 C CA . ILE A 1 124 ? 9.516 1.437 10.607 1.00 98.44 124 ILE A CA 1
ATOM 985 C C . ILE A 1 124 ? 9.714 2.955 10.467 1.00 98.44 124 ILE A C 1
ATOM 987 O O . ILE A 1 124 ? 10.852 3.416 10.444 1.00 98.44 124 ILE A O 1
ATOM 991 N N . TYR A 1 125 ? 8.650 3.764 10.447 1.00 98.38 125 TYR A N 1
ATOM 992 C CA . TYR A 1 125 ? 8.787 5.228 10.411 1.00 98.38 125 TYR A CA 1
ATOM 993 C C . TYR A 1 125 ? 9.516 5.800 11.641 1.00 98.38 125 TYR A C 1
ATOM 995 O O . TYR A 1 125 ? 10.307 6.736 11.505 1.00 98.38 125 TYR A O 1
ATOM 1003 N N . GLU A 1 126 ? 9.321 5.218 12.827 1.00 98.25 126 GLU A N 1
ATOM 1004 C CA . GLU A 1 126 ? 10.080 5.547 14.041 1.00 98.25 126 GLU A CA 1
ATOM 1005 C C . GLU A 1 126 ? 11.578 5.256 13.854 1.00 98.25 126 GLU A C 1
ATOM 1007 O O . GLU A 1 126 ? 12.414 6.114 14.144 1.00 98.25 126 GLU A O 1
ATOM 1012 N N . GLN A 1 127 ? 11.926 4.084 13.308 1.00 98.06 127 GLN A N 1
ATOM 1013 C CA . GLN A 1 127 ? 13.313 3.714 12.997 1.00 98.06 127 GLN A CA 1
ATOM 1014 C C . GLN A 1 127 ? 13.949 4.659 11.968 1.00 98.06 127 GLN A C 1
ATOM 1016 O O . GLN A 1 127 ? 15.110 5.043 12.117 1.00 98.06 127 GLN A O 1
ATOM 1021 N N . LEU A 1 128 ? 13.177 5.084 10.964 1.00 96.88 128 LEU A N 1
ATOM 1022 C CA . LEU A 1 128 ? 13.596 6.053 9.947 1.00 96.88 128 LEU A CA 1
ATOM 1023 C C . LEU A 1 128 ? 13.621 7.505 10.455 1.00 96.88 128 LEU A C 1
ATOM 1025 O O . LEU A 1 128 ? 14.033 8.397 9.717 1.00 96.88 128 LEU A O 1
ATOM 1029 N N . LYS A 1 129 ? 13.216 7.759 11.710 1.00 98.06 129 LYS A N 1
ATOM 1030 C CA . LYS A 1 129 ? 13.123 9.097 12.321 1.00 98.06 129 LYS A CA 1
ATOM 1031 C C . LYS A 1 129 ? 12.230 10.046 11.514 1.00 98.06 129 LYS A C 1
ATOM 1033 O O . LYS A 1 129 ? 12.582 11.203 11.284 1.00 98.06 129 LYS A O 1
ATOM 1038 N N . MET A 1 130 ? 11.065 9.544 11.115 1.00 97.56 130 MET A N 1
ATOM 1039 C CA . MET A 1 130 ? 10.060 10.232 10.303 1.00 97.56 130 MET A CA 1
ATOM 1040 C C . MET A 1 130 ? 8.833 10.613 11.160 1.00 97.56 130 MET A C 1
ATOM 1042 O O . MET A 1 130 ? 7.812 9.926 11.142 1.00 97.56 130 MET A O 1
ATOM 1046 N N . PRO A 1 131 ? 8.916 11.676 11.989 1.00 96.50 131 PRO A N 1
ATOM 1047 C CA . PRO A 1 131 ? 7.893 11.977 12.994 1.00 96.50 131 PRO A CA 1
ATOM 1048 C C . PRO A 1 131 ? 6.557 12.445 12.403 1.00 96.50 131 PRO A C 1
ATOM 1050 O O . PRO A 1 131 ? 5.527 12.288 13.052 1.00 96.50 131 PRO A O 1
ATOM 1053 N N . ARG A 1 132 ? 6.547 13.018 11.190 1.00 95.94 132 ARG A N 1
ATOM 1054 C CA . ARG A 1 132 ? 5.302 13.464 10.537 1.00 95.94 132 ARG A CA 1
ATOM 1055 C C . ARG A 1 132 ? 4.453 12.269 10.108 1.00 95.94 132 ARG A C 1
ATOM 1057 O O . ARG A 1 132 ? 3.231 12.277 10.235 1.00 95.94 132 ARG A O 1
ATOM 1064 N N . GLU A 1 133 ? 5.119 11.234 9.631 1.00 95.69 133 GLU A N 1
ATOM 1065 C CA . GLU A 1 133 ? 4.546 9.978 9.187 1.00 95.69 133 GLU A CA 1
ATOM 1066 C C . GLU A 1 133 ? 4.031 9.198 10.399 1.00 95.69 133 GLU A C 1
ATOM 1068 O O . GLU A 1 133 ? 2.879 8.778 10.401 1.00 95.69 133 GLU A O 1
ATOM 1073 N N . VAL A 1 134 ? 4.814 9.117 11.484 1.00 97.94 134 VAL A N 1
ATOM 1074 C CA . VAL A 1 134 ? 4.363 8.541 12.767 1.00 97.94 134 VAL A CA 1
ATOM 1075 C C . VAL A 1 134 ? 3.094 9.227 13.280 1.00 97.94 134 VAL A C 1
ATOM 1077 O O . VAL A 1 134 ? 2.141 8.549 13.660 1.00 97.94 134 VAL A O 1
ATOM 1080 N N . GLU A 1 135 ? 3.049 10.560 13.247 1.00 97.62 135 GLU A N 1
ATOM 1081 C CA . GLU A 1 135 ? 1.867 11.324 13.655 1.00 97.62 135 GLU A CA 1
ATOM 1082 C C . GLU A 1 135 ? 0.651 11.024 12.766 1.00 97.62 135 GLU A C 1
ATOM 1084 O O . GLU A 1 135 ? -0.452 10.810 13.265 1.00 97.62 135 GLU A O 1
ATOM 1089 N N . THR A 1 136 ? 0.849 10.918 11.451 1.00 97.38 136 THR A N 1
ATOM 1090 C CA . THR A 1 136 ? -0.222 10.544 10.511 1.00 97.38 136 THR A CA 1
ATOM 1091 C C . THR A 1 136 ? -0.788 9.157 10.835 1.00 97.38 136 THR A C 1
ATOM 1093 O O . THR A 1 136 ? -2.006 8.961 10.840 1.00 97.38 136 THR A O 1
ATOM 1096 N N . ILE A 1 137 ? 0.080 8.201 11.180 1.00 97.94 137 ILE A N 1
ATOM 1097 C CA . ILE A 1 137 ? -0.336 6.862 11.606 1.00 97.94 137 ILE A CA 1
ATOM 1098 C C . ILE A 1 137 ? -1.115 6.910 12.925 1.00 97.94 137 ILE A C 1
ATOM 1100 O O . ILE A 1 137 ? -2.144 6.245 13.042 1.00 97.94 137 ILE A O 1
ATOM 1104 N N . HIS A 1 138 ? -0.690 7.710 13.907 1.00 97.69 138 HIS A N 1
ATOM 1105 C CA . HIS A 1 138 ? -1.443 7.888 15.154 1.00 97.69 138 HIS A CA 1
ATOM 1106 C C . HIS A 1 138 ? -2.842 8.452 14.914 1.00 97.69 138 HIS A C 1
ATOM 1108 O O . HIS A 1 138 ? -3.814 7.949 15.479 1.00 97.69 138 HIS A O 1
ATOM 1114 N N . GLN A 1 139 ? -2.964 9.449 14.039 1.00 97.62 139 GLN A N 1
ATOM 1115 C CA . GLN A 1 139 ? -4.258 10.013 13.665 1.00 97.62 139 GLN A CA 1
ATOM 1116 C C . GLN A 1 139 ? -5.150 8.973 12.984 1.00 97.62 139 GLN A C 1
ATOM 1118 O O . GLN A 1 139 ? -6.355 8.928 13.234 1.00 97.62 139 GLN A O 1
ATOM 1123 N N . HIS A 1 140 ? -4.579 8.110 12.140 1.00 97.38 140 HIS A N 1
ATOM 1124 C CA . HIS A 1 140 ? -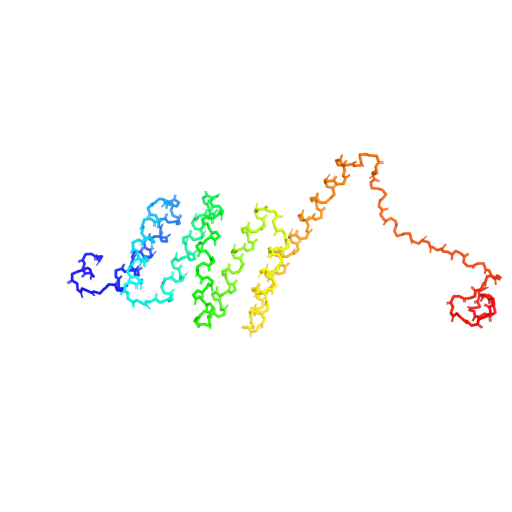5.326 7.019 11.518 1.00 97.38 140 HIS A CA 1
ATOM 1125 C C . HIS A 1 140 ? -5.798 5.993 12.549 1.00 97.38 140 HIS A C 1
ATOM 1127 O O . HIS A 1 140 ? -6.986 5.681 12.570 1.00 97.38 140 HIS A O 1
ATOM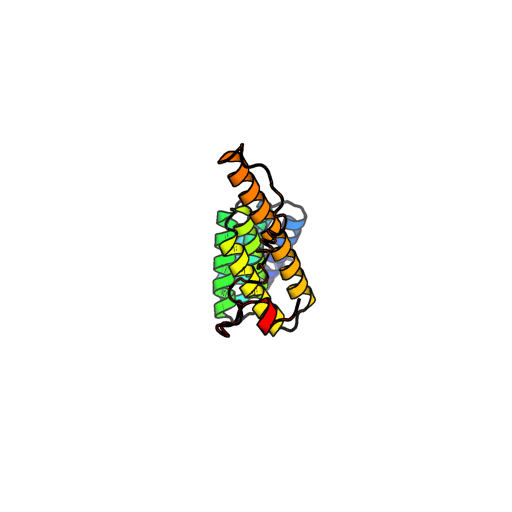 1133 N N . ILE A 1 141 ? -4.925 5.548 13.455 1.00 97.50 141 ILE A N 1
ATOM 1134 C CA . ILE A 1 141 ? -5.293 4.632 14.545 1.00 97.50 141 ILE A CA 1
ATOM 1135 C C . ILE A 1 141 ? -6.426 5.223 15.398 1.00 97.50 141 ILE A C 1
ATOM 1137 O O . ILE A 1 141 ? -7.428 4.555 15.624 1.00 97.50 141 ILE A O 1
ATOM 1141 N N . ALA A 1 142 ? -6.337 6.499 15.785 1.00 95.94 142 ALA A N 1
ATOM 1142 C CA . ALA A 1 142 ? -7.384 7.151 16.572 1.00 95.94 142 ALA A CA 1
ATOM 1143 C C . ALA A 1 142 ? -8.744 7.179 15.846 1.00 95.94 142 ALA A C 1
ATOM 1145 O O . ALA A 1 142 ? -9.790 6.944 16.456 1.00 95.94 142 ALA A O 1
ATOM 1146 N N . ARG A 1 143 ? -8.746 7.426 14.526 1.00 95.31 143 ARG A N 1
ATOM 1147 C CA . ARG A 1 143 ? -9.966 7.331 13.704 1.00 95.31 143 ARG A CA 1
ATOM 1148 C C . ARG A 1 143 ? -10.499 5.899 13.639 1.00 95.31 143 ARG A C 1
ATOM 1150 O O . ARG A 1 143 ? -11.716 5.711 13.654 1.00 95.31 143 ARG A O 1
ATOM 1157 N N . LEU A 1 144 ? -9.612 4.909 13.554 1.00 95.44 144 LEU A N 1
ATOM 1158 C CA . LEU A 1 144 ? -9.967 3.492 13.515 1.00 95.44 144 LEU A CA 1
ATOM 1159 C C . LEU A 1 144 ? -10.666 3.067 14.813 1.00 95.44 144 LEU A C 1
ATOM 1161 O O . LEU A 1 144 ? -11.749 2.487 14.758 1.00 95.44 144 LEU A O 1
ATOM 1165 N N . ASP A 1 145 ? -10.109 3.446 15.964 1.00 92.06 145 ASP A N 1
ATOM 1166 C CA . ASP A 1 145 ? -10.671 3.157 17.288 1.00 92.06 145 ASP A CA 1
ATOM 1167 C C . ASP A 1 145 ? -12.063 3.777 17.461 1.00 92.06 145 ASP A C 1
ATOM 1169 O O . ASP A 1 145 ? -12.986 3.133 17.966 1.00 92.06 145 ASP A O 1
ATOM 1173 N N . GLN A 1 146 ? -12.253 5.013 16.984 1.00 92.69 146 GLN A N 1
ATOM 1174 C CA . GLN A 1 146 ? -13.560 5.668 16.996 1.00 92.69 146 GLN A CA 1
ATOM 1175 C C . GLN A 1 146 ? -14.591 4.890 16.164 1.00 92.69 146 GLN A C 1
ATOM 1177 O O . GLN A 1 146 ? -15.714 4.675 16.624 1.00 92.69 146 GLN A O 1
ATOM 1182 N N . LYS A 1 147 ? -14.223 4.456 14.953 1.00 91.06 147 LYS A N 1
ATOM 1183 C CA . LYS A 1 147 ? -15.107 3.674 14.071 1.00 91.06 147 LYS A CA 1
ATOM 1184 C C . LYS A 1 147 ? -15.432 2.297 14.650 1.00 91.06 147 LYS A C 1
ATOM 1186 O O . LYS A 1 147 ? -16.585 1.862 14.585 1.00 91.06 147 LYS A O 1
ATOM 1191 N N . ALA A 1 148 ? -14.446 1.634 15.250 1.00 87.81 148 ALA A N 1
ATOM 1192 C CA . ALA A 1 148 ? -14.638 0.359 15.927 1.00 87.81 148 ALA A CA 1
ATOM 1193 C C . ALA A 1 148 ? -15.591 0.510 17.126 1.00 87.81 148 ALA A C 1
ATOM 1195 O O . ALA A 1 148 ? -16.550 -0.251 17.248 1.00 87.81 148 ALA A O 1
ATOM 1196 N N . GLY A 1 149 ? -15.402 1.546 17.952 1.00 88.38 149 GLY A N 1
ATOM 1197 C CA . GLY A 1 149 ? -16.296 1.867 19.068 1.00 88.38 149 GLY A CA 1
ATOM 1198 C C . GLY A 1 149 ? -17.733 2.148 18.619 1.00 88.38 149 GLY A C 1
ATOM 1199 O O . GLY A 1 149 ? -18.668 1.564 19.157 1.00 88.38 149 GLY A O 1
ATOM 1200 N N . GLN A 1 150 ? -17.918 2.959 17.573 1.00 88.94 150 GLN A N 1
ATOM 1201 C CA . GLN A 1 150 ? -19.242 3.235 16.995 1.00 88.94 150 GLN A CA 1
ATOM 1202 C C . GLN A 1 150 ? -19.929 1.969 16.467 1.00 88.94 150 GLN A C 1
ATOM 1204 O O . GLN A 1 150 ? -21.137 1.803 16.641 1.00 88.94 150 GLN A O 1
ATOM 1209 N N . SER A 1 151 ? -19.170 1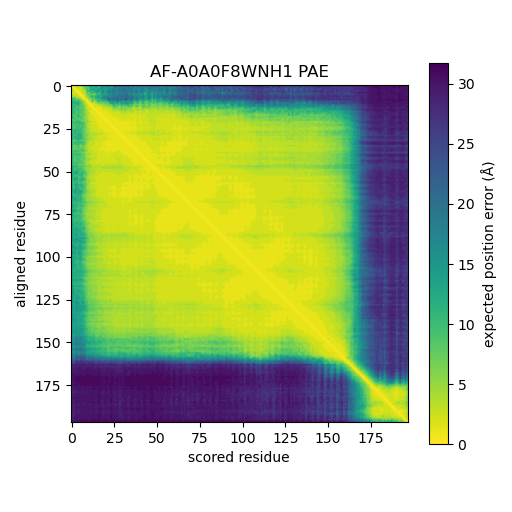.070 15.836 1.00 85.25 151 SER A N 1
ATOM 1210 C CA . SER A 1 151 ? -19.693 -0.204 15.332 1.00 85.25 151 SER A CA 1
ATOM 1211 C C . SER A 1 151 ? -20.135 -1.125 16.472 1.00 85.25 151 SER A C 1
ATOM 1213 O O . SER A 1 151 ? -21.206 -1.729 16.392 1.00 85.25 151 SER A O 1
ATOM 1215 N N . LEU A 1 152 ? -19.361 -1.180 17.561 1.00 85.38 152 LEU A N 1
ATOM 1216 C CA . LEU A 1 152 ? -19.717 -1.926 18.772 1.00 85.38 152 LEU A CA 1
ATOM 1217 C C . LEU A 1 152 ? -20.949 -1.340 19.468 1.00 85.38 152 LEU A C 1
ATOM 1219 O O . LEU A 1 152 ? -21.843 -2.091 19.856 1.00 85.38 152 LEU A O 1
ATOM 1223 N N . ASP A 1 153 ? -21.030 -0.015 19.595 1.00 87.50 153 ASP A N 1
ATOM 1224 C CA . ASP A 1 153 ? -22.183 0.666 20.190 1.00 87.50 153 ASP A CA 1
ATOM 1225 C C . ASP A 1 153 ? -23.459 0.410 19.381 1.00 87.50 153 ASP A C 1
ATOM 1227 O O . ASP A 1 153 ? -24.507 0.091 19.952 1.00 87.50 153 ASP A O 1
ATOM 1231 N N . LYS A 1 154 ? -23.366 0.479 18.046 1.00 87.62 154 LYS A N 1
ATOM 1232 C CA . LYS A 1 154 ? -24.475 0.156 17.144 1.00 87.62 154 LYS A CA 1
ATOM 1233 C C . LYS A 1 154 ? -24.938 -1.289 17.340 1.00 87.62 154 LYS A C 1
ATOM 1235 O O . LYS A 1 154 ? -26.105 -1.509 17.661 1.00 87.62 154 LYS A O 1
ATOM 1240 N N . MET A 1 155 ? -24.021 -2.252 17.253 1.00 87.44 155 MET A N 1
ATOM 1241 C CA . MET A 1 155 ? -24.313 -3.673 17.468 1.00 87.44 155 MET A CA 1
ATOM 1242 C C . MET A 1 155 ? -24.953 -3.926 18.842 1.00 87.44 155 MET A C 1
ATOM 1244 O O . MET A 1 155 ? -25.942 -4.650 18.953 1.00 87.44 155 MET A O 1
ATOM 1248 N N . ARG A 1 156 ? -24.441 -3.281 19.898 1.00 88.25 156 ARG A N 1
ATOM 1249 C CA . ARG A 1 156 ? -25.008 -3.364 21.247 1.00 88.25 156 ARG A CA 1
ATOM 1250 C C . ARG A 1 156 ? -26.442 -2.846 21.294 1.00 88.25 156 ARG A C 1
ATOM 1252 O O . ARG A 1 156 ? -27.284 -3.488 21.914 1.00 88.25 156 ARG A O 1
ATOM 1259 N N . SER A 1 157 ? -26.720 -1.697 20.682 1.00 87.81 157 SER A N 1
ATOM 1260 C CA . SER A 1 157 ? -28.069 -1.119 20.664 1.00 87.81 157 SER A CA 1
ATOM 1261 C C . SER A 1 157 ? -29.078 -1.965 19.881 1.00 87.81 157 SER A C 1
ATOM 1263 O O . SER A 1 157 ? -30.231 -2.059 20.295 1.00 87.81 157 SER A O 1
ATOM 1265 N N . GLU A 1 158 ? -28.641 -2.626 18.806 1.00 90.00 158 GLU A N 1
ATOM 1266 C CA . GLU A 1 158 ? -29.470 -3.538 18.010 1.00 90.00 158 GLU A CA 1
ATOM 1267 C C . GLU A 1 158 ? -29.771 -4.841 18.768 1.00 90.00 158 GLU A C 1
ATOM 1269 O O . GLU A 1 158 ? -30.910 -5.303 18.776 1.00 90.00 158 GLU A O 1
ATOM 1274 N N . LEU A 1 159 ? -28.775 -5.409 19.458 1.00 89.12 159 LEU A N 1
ATOM 1275 C CA . LEU A 1 159 ? -28.937 -6.638 20.246 1.00 89.12 159 LEU A CA 1
ATOM 1276 C C . LEU A 1 159 ? -29.663 -6.408 21.581 1.00 89.12 159 LEU A C 1
ATOM 1278 O O . LEU A 1 159 ? -30.347 -7.303 22.077 1.00 89.12 159 LEU A O 1
ATOM 1282 N N . PHE A 1 160 ? -29.516 -5.221 22.177 1.00 88.00 160 PHE A N 1
ATOM 1283 C CA . PHE A 1 160 ? -30.024 -4.901 23.512 1.00 88.00 160 PHE A CA 1
ATOM 1284 C C . PHE A 1 160 ? -30.703 -3.517 23.573 1.00 88.00 160 PHE A C 1
ATOM 1286 O O . PHE A 1 160 ? -30.229 -2.623 24.284 1.00 88.00 160 PHE A O 1
ATOM 1293 N N . PRO A 1 161 ? -31.862 -3.327 22.914 1.00 75.62 161 PRO A N 1
ATOM 1294 C CA . PRO A 1 161 ? -32.512 -2.017 22.768 1.00 75.62 161 PRO A CA 1
ATOM 1295 C C . PRO A 1 161 ? -33.001 -1.382 24.086 1.00 75.62 161 PRO A C 1
ATOM 1297 O O . PRO A 1 161 ? -33.318 -0.196 24.122 1.00 75.62 161 PRO A O 1
ATOM 1300 N N . GLY A 1 162 ? -33.045 -2.144 25.188 1.00 70.25 162 GLY A N 1
ATOM 1301 C CA . GLY A 1 162 ? -33.420 -1.663 26.527 1.00 70.25 162 GLY A CA 1
ATOM 1302 C C . GLY A 1 162 ? -32.247 -1.282 27.439 1.00 70.25 162 GLY A C 1
ATOM 1303 O O . GLY A 1 162 ? -32.457 -0.658 28.479 1.00 70.25 162 GLY A O 1
ATOM 1304 N N . LEU A 1 163 ? -31.007 -1.617 27.069 1.00 61.31 163 LEU A N 1
ATOM 1305 C CA . LEU A 1 163 ? -29.802 -1.244 27.816 1.00 61.31 163 LEU A CA 1
ATOM 1306 C C . LEU A 1 163 ? -29.279 0.104 27.303 1.00 61.31 163 LEU A C 1
ATOM 1308 O O . LEU A 1 163 ? -28.176 0.194 26.768 1.00 61.31 163 LEU A O 1
ATOM 1312 N N . SER A 1 164 ? -30.082 1.164 27.443 1.00 53.69 164 SER A N 1
ATOM 1313 C CA . SER A 1 164 ? -29.610 2.520 27.136 1.00 53.69 164 SER A CA 1
ATOM 1314 C C . SER A 1 164 ? -28.426 2.885 28.034 1.00 53.69 164 SER A C 1
ATOM 1316 O O . SER A 1 164 ? -28.332 2.404 29.165 1.00 53.69 164 SER A O 1
ATOM 1318 N N . ASN A 1 165 ? -27.533 3.733 27.516 1.00 53.38 165 ASN A N 1
ATOM 1319 C CA . ASN A 1 165 ? -26.380 4.288 28.215 1.00 53.38 165 ASN A CA 1
ATOM 1320 C C . ASN A 1 165 ? -26.777 4.844 29.595 1.00 53.38 165 ASN A C 1
ATOM 1322 O O . ASN A 1 165 ? -26.930 6.055 29.780 1.00 53.38 165 ASN A O 1
ATOM 1326 N N . SER A 1 166 ? -26.746 3.998 30.631 1.00 45.66 166 SER A N 1
ATOM 1327 C CA . SER A 1 166 ? -26.039 4.431 31.815 1.00 45.66 166 SER A CA 1
ATOM 1328 C C . SER A 1 166 ? -24.660 4.740 31.267 1.00 45.66 166 SER A C 1
ATOM 1330 O O . SER A 1 166 ? -23.878 3.826 30.989 1.00 45.66 166 SER A O 1
ATOM 1332 N N . LYS A 1 167 ? -24.365 6.035 31.075 1.00 45.22 167 LYS A N 1
ATOM 1333 C CA . LYS A 1 167 ? -22.998 6.515 31.239 1.00 45.22 167 LYS A CA 1
ATOM 1334 C C . LYS A 1 167 ? -22.414 5.603 32.302 1.00 45.22 167 LYS A C 1
ATOM 1336 O O . LYS A 1 167 ? -23.063 5.410 33.340 1.00 45.22 167 LYS A O 1
ATOM 1341 N N . ALA A 1 168 ? -21.250 5.028 32.054 1.00 43.03 168 ALA A N 1
ATOM 1342 C CA . ALA A 1 168 ? -20.393 4.732 33.170 1.00 43.03 168 ALA A CA 1
ATOM 1343 C C . ALA A 1 168 ? -20.225 6.081 33.902 1.00 43.03 168 ALA A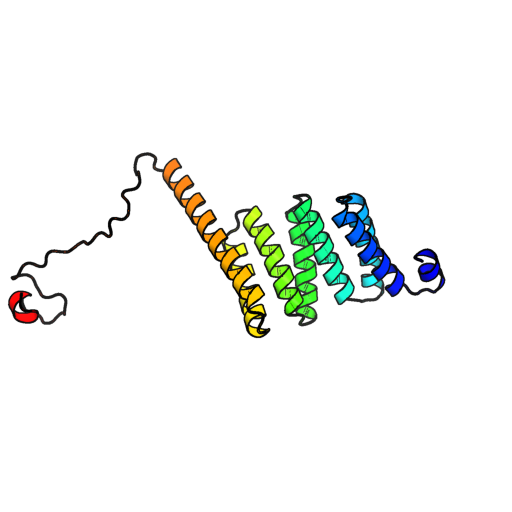 C 1
ATOM 1345 O O . ALA A 1 168 ? -19.259 6.804 33.706 1.00 43.03 168 ALA A O 1
ATOM 1346 N N . LYS A 1 169 ? -21.205 6.458 34.750 1.00 39.91 169 LYS A N 1
ATOM 1347 C CA . LYS A 1 169 ? -20.917 6.885 36.095 1.00 39.91 169 LYS A CA 1
ATOM 1348 C C . LYS A 1 169 ? -19.910 5.834 36.459 1.00 39.91 169 LYS A C 1
ATOM 1350 O O . LYS A 1 169 ? -20.264 4.658 36.527 1.00 39.91 169 LYS A O 1
ATOM 1355 N N . SER A 1 170 ? -18.646 6.240 36.465 1.00 38.91 170 SER A N 1
ATOM 1356 C CA . SER A 1 170 ? -17.673 5.686 37.370 1.00 38.91 170 SER A CA 1
ATOM 1357 C C . SER A 1 170 ? -18.486 5.131 38.522 1.00 38.91 170 SER A C 1
ATOM 1359 O O . SER A 1 170 ? -19.020 5.901 39.325 1.00 38.91 170 SER A O 1
ATOM 1361 N N . ASN A 1 171 ? -18.710 3.818 38.531 1.00 38.94 171 ASN A N 1
ATOM 1362 C CA . ASN A 1 171 ? -19.109 3.165 39.743 1.00 38.94 171 ASN A CA 1
ATOM 1363 C C . ASN A 1 171 ? -17.826 3.304 40.564 1.00 38.94 171 ASN A C 1
ATOM 1365 O O . ASN A 1 171 ? -17.037 2.378 40.692 1.00 38.94 171 ASN A O 1
ATOM 1369 N N . GLN A 1 172 ? -17.636 4.494 41.141 1.00 40.88 172 GLN A N 1
ATOM 1370 C CA . GLN A 1 172 ? -17.545 4.624 42.570 1.00 40.88 172 GLN A CA 1
ATOM 1371 C C . GLN A 1 172 ? -18.654 3.732 43.147 1.00 40.88 172 GLN A C 1
ATOM 1373 O O . GLN A 1 172 ? -19.648 4.187 43.699 1.00 40.88 172 GLN A O 1
ATOM 1378 N N . PHE A 1 173 ? -18.432 2.418 43.098 1.00 40.19 173 PHE A N 1
ATOM 1379 C CA . PHE A 1 173 ? -18.488 1.658 44.317 1.00 40.19 173 PHE A CA 1
ATOM 1380 C C . PHE A 1 173 ? -17.451 2.313 45.236 1.00 40.19 173 PHE A C 1
ATOM 1382 O O . PHE A 1 173 ? -16.374 1.784 45.480 1.00 40.19 173 PHE A O 1
ATOM 1389 N N . GLU A 1 174 ? -17.773 3.505 45.747 1.00 48.81 174 GLU A N 1
ATOM 1390 C CA . GLU A 1 174 ? -17.396 3.848 47.095 1.00 48.81 174 GLU A CA 1
ATOM 1391 C C . GLU A 1 174 ? -18.125 2.799 47.925 1.00 48.81 174 GLU A C 1
ATOM 1393 O O . GLU A 1 174 ? -19.254 2.985 48.381 1.00 48.81 174 GLU A O 1
ATOM 1398 N N . THR A 1 175 ? -17.510 1.623 48.054 1.00 52.34 175 THR A N 1
ATOM 1399 C CA . THR A 1 175 ? -17.745 0.775 49.204 1.00 52.34 175 THR A CA 1
ATOM 1400 C C . THR A 1 175 ? -17.473 1.693 50.381 1.00 52.34 175 THR A C 1
ATOM 1402 O O . THR A 1 175 ? -16.318 1.987 50.684 1.00 52.34 175 THR A O 1
ATOM 1405 N N . LYS A 1 176 ? -18.529 2.264 50.965 1.00 62.09 176 LYS A N 1
ATOM 1406 C CA . LYS A 1 176 ? -18.430 3.016 52.208 1.00 62.09 176 LYS A CA 1
ATOM 1407 C C . LYS A 1 176 ? -17.947 2.015 53.245 1.00 62.09 176 LYS A C 1
ATOM 1409 O O . LYS A 1 176 ? -18.753 1.284 53.806 1.00 62.09 176 LYS A O 1
ATOM 1414 N N . ILE A 1 177 ? -16.632 1.931 53.433 1.00 65.88 177 ILE A N 1
ATOM 1415 C CA . ILE A 1 177 ? -16.024 1.083 54.452 1.00 65.88 177 ILE A CA 1
ATOM 1416 C C . ILE A 1 177 ? -16.464 1.675 55.786 1.00 65.88 177 ILE A C 1
ATOM 1418 O O . ILE A 1 177 ? -16.082 2.789 56.155 1.00 65.88 177 ILE A O 1
ATOM 1422 N N . GLY A 1 178 ? -17.329 0.958 56.494 1.00 72.62 178 GLY A N 1
ATOM 1423 C CA . GLY A 1 178 ? -17.775 1.342 57.816 1.00 72.62 178 GLY A CA 1
ATOM 1424 C C . GLY A 1 178 ? -16.586 1.386 58.770 1.00 72.62 178 GLY A C 1
ATOM 1425 O O . GLY A 1 178 ? -15.656 0.588 58.688 1.00 72.62 178 GLY A O 1
ATOM 1426 N N . ARG A 1 179 ? -16.618 2.289 59.758 1.00 78.94 179 ARG A N 1
ATOM 1427 C CA . ARG A 1 179 ? -15.547 2.428 60.770 1.00 78.94 179 ARG A CA 1
ATOM 1428 C C . ARG A 1 179 ? -15.160 1.106 61.455 1.00 78.94 179 ARG A C 1
ATOM 1430 O O . ARG A 1 179 ? -14.050 0.989 61.979 1.00 78.94 179 ARG A O 1
ATOM 1437 N N . ASN A 1 180 ? -16.071 0.133 61.494 1.00 82.31 180 ASN A N 1
ATOM 1438 C CA . ASN A 1 180 ? -15.856 -1.169 62.118 1.00 82.31 180 ASN A CA 1
ATOM 1439 C C . ASN A 1 180 ? -15.518 -2.306 61.139 1.00 82.31 180 ASN A C 1
ATOM 1441 O O . ASN A 1 180 ? -15.242 -3.403 61.628 1.00 82.31 180 ASN A O 1
ATOM 1445 N N . ASP A 1 181 ? -15.498 -2.052 59.831 1.00 83.81 181 ASP A N 1
ATOM 1446 C CA . ASP A 1 181 ? -15.188 -3.051 58.809 1.00 83.81 181 ASP A CA 1
ATOM 1447 C C . ASP A 1 181 ? -13.682 -3.370 58.777 1.00 83.81 181 ASP A C 1
ATOM 1449 O O . ASP A 1 181 ? -12.862 -2.553 59.228 1.00 83.81 181 ASP A O 1
ATOM 1453 N N . PRO A 1 182 ? -13.289 -4.558 58.279 1.00 79.50 182 PRO A N 1
ATOM 1454 C CA . PRO A 1 182 ? -11.888 -4.918 58.081 1.00 79.50 182 PRO A CA 1
ATOM 1455 C C . PRO A 1 182 ? -11.182 -3.933 57.143 1.00 79.50 182 PRO A C 1
ATOM 1457 O O . PRO A 1 182 ? -11.711 -3.568 56.095 1.00 79.50 182 PRO A O 1
ATOM 1460 N N . CYS A 1 183 ? -9.978 -3.495 57.511 1.00 79.31 183 CYS A N 1
ATOM 1461 C CA . CYS A 1 183 ? -9.217 -2.561 56.691 1.00 79.31 183 CYS A CA 1
ATOM 1462 C C . CYS A 1 183 ? -8.683 -3.248 55.414 1.00 79.31 183 CYS A C 1
ATOM 1464 O O . CYS A 1 183 ? -8.023 -4.286 55.529 1.00 79.31 183 CYS A O 1
ATOM 1466 N N . PRO A 1 184 ? -8.875 -2.662 54.217 1.00 75.38 184 PRO A N 1
ATOM 1467 C CA . PRO A 1 184 ? -8.457 -3.267 52.948 1.00 75.38 184 PRO A CA 1
ATOM 1468 C C . PRO A 1 184 ? -6.935 -3.367 52.758 1.00 75.38 184 PRO A C 1
ATOM 1470 O O . PRO A 1 184 ? -6.487 -4.039 51.839 1.00 75.38 184 PRO A O 1
ATOM 1473 N N . CYS A 1 185 ? -6.118 -2.768 53.633 1.00 79.56 185 CYS A N 1
ATOM 1474 C CA . CYS A 1 185 ? -4.658 -2.923 53.591 1.00 79.56 185 CYS A CA 1
ATOM 1475 C C . CYS A 1 185 ? -4.152 -4.282 54.116 1.00 79.56 185 CYS A C 1
ATOM 1477 O O . CYS A 1 185 ? -2.944 -4.494 54.184 1.00 79.56 185 CYS A O 1
ATOM 1479 N N . GLY A 1 186 ? -5.044 -5.180 54.555 1.00 73.44 186 GLY A N 1
ATOM 1480 C CA . GLY A 1 186 ? -4.670 -6.516 55.035 1.00 73.44 186 GLY A CA 1
ATOM 1481 C C . GLY A 1 186 ? -4.053 -6.545 56.439 1.00 73.44 186 GLY A C 1
ATOM 1482 O O . GLY A 1 186 ? -3.590 -7.588 56.884 1.00 73.44 186 GLY A O 1
ATOM 1483 N N . SER A 1 187 ? -4.083 -5.434 57.184 1.00 80.31 187 SER A N 1
ATOM 1484 C CA . SER A 1 187 ? -3.478 -5.328 58.527 1.00 80.31 187 SER A CA 1
ATOM 1485 C C . SER A 1 187 ? -4.191 -6.117 59.636 1.00 80.31 187 SER A C 1
ATOM 1487 O O . SER A 1 187 ? -3.760 -6.075 60.789 1.00 80.31 187 SER A O 1
ATOM 1489 N N . GLY A 1 188 ? -5.327 -6.758 59.337 1.00 80.69 188 GLY A N 1
ATOM 1490 C CA . GLY A 1 188 ? -6.179 -7.438 60.323 1.00 80.69 188 GLY A CA 1
ATOM 1491 C C . GLY A 1 188 ? -6.896 -6.498 61.307 1.00 80.69 188 GLY A C 1
ATOM 1492 O O . GLY A 1 188 ? -7.592 -6.959 62.212 1.00 80.69 188 GLY A O 1
ATOM 1493 N N . LYS A 1 189 ? -6.750 -5.173 61.158 1.00 85.50 189 LYS A N 1
ATOM 1494 C CA . LYS A 1 189 ? -7.378 -4.158 62.021 1.00 85.50 189 LYS A CA 1
ATOM 1495 C C . LYS A 1 189 ? -8.671 -3.619 61.401 1.00 85.50 189 LYS A C 1
ATOM 1497 O O . LYS A 1 189 ? -8.829 -3.586 60.184 1.00 85.50 189 LYS A O 1
ATOM 1502 N N . LYS A 1 190 ? -9.579 -3.123 62.251 1.00 86.06 190 LYS A N 1
ATOM 1503 C CA . LYS A 1 190 ? -10.759 -2.349 61.817 1.00 86.06 190 LYS A CA 1
ATOM 1504 C C . LYS A 1 190 ? -10.326 -1.021 61.191 1.00 86.06 190 LYS A C 1
ATOM 1506 O O . LYS A 1 190 ? -9.393 -0.399 61.707 1.00 86.06 190 LYS A O 1
ATOM 1511 N N . TYR A 1 191 ? -11.037 -0.557 60.163 1.00 81.38 191 TYR A N 1
ATOM 1512 C CA . TYR A 1 191 ? -10.708 0.649 59.390 1.00 81.38 191 TYR A CA 1
ATOM 1513 C C . TYR A 1 191 ? -10.394 1.870 60.274 1.00 81.38 191 TYR A C 1
ATOM 1515 O O . TYR A 1 191 ? -9.329 2.474 60.136 1.00 81.38 191 TYR A O 1
ATOM 1523 N N . LYS A 1 192 ? -11.224 2.142 61.298 1.00 85.44 192 LYS A N 1
ATOM 1524 C CA . LYS A 1 192 ? -11.016 3.264 62.240 1.00 85.44 192 LYS A CA 1
ATOM 1525 C C . LYS A 1 192 ? -9.683 3.236 62.994 1.00 85.44 192 LYS A C 1
ATOM 1527 O O . LYS A 1 192 ? -9.149 4.282 63.329 1.00 85.44 192 LYS A O 1
ATOM 1532 N N . LYS A 1 193 ? -9.155 2.043 63.297 1.00 83.19 193 LYS A N 1
ATOM 1533 C CA . LYS A 1 193 ? -7.889 1.876 64.031 1.00 83.19 193 LYS A CA 1
ATOM 1534 C C . LYS A 1 193 ? -6.669 1.899 63.109 1.00 83.19 193 LYS A C 1
ATOM 1536 O O . LYS A 1 193 ? -5.556 1.996 63.612 1.00 83.19 193 LYS A O 1
ATOM 1541 N N . CYS A 1 194 ? -6.865 1.728 61.803 1.00 82.62 194 CYS A N 1
ATOM 1542 C CA . CYS A 1 194 ? -5.778 1.608 60.838 1.00 82.62 194 CYS A CA 1
ATOM 1543 C C . CYS A 1 194 ? -5.540 2.906 60.063 1.00 82.62 194 CYS A C 1
ATOM 1545 O O . CYS A 1 194 ? -4.396 3.318 59.925 1.00 82.62 194 CYS A O 1
ATOM 1547 N N . CYS A 1 195 ? -6.609 3.528 59.563 1.00 79.44 195 CYS A N 1
ATOM 1548 C CA . CYS A 1 195 ? -6.520 4.650 58.626 1.00 79.44 195 CYS A CA 1
ATOM 1549 C C . CYS A 1 195 ? -7.106 5.956 59.174 1.00 79.44 195 CYS A C 1
ATOM 1551 O O . CYS A 1 195 ? -7.070 6.951 58.468 1.00 79.44 195 CYS A O 1
ATOM 1553 N N . GLY A 1 196 ? -7.612 5.956 60.415 1.00 65.69 196 GLY A N 1
ATOM 1554 C CA . GLY A 1 196 ? -7.979 7.170 61.150 1.00 65.69 196 GLY A CA 1
ATOM 1555 C C . GLY A 1 196 ? -8.954 8.085 60.406 1.00 65.69 196 GLY A C 1
ATOM 1556 O O . GLY A 1 196 ? -8.549 9.127 59.906 1.00 65.69 196 GLY A O 1
ATOM 1557 N N . ALA A 1 197 ? -10.236 7.713 60.380 1.00 58.19 197 ALA A N 1
ATOM 1558 C CA . ALA A 1 197 ? -11.335 8.621 60.044 1.00 58.19 197 ALA A CA 1
ATOM 1559 C C . ALA A 1 197 ? -12.391 8.630 61.152 1.00 58.19 197 ALA A C 1
ATOM 1561 O O . ALA A 1 197 ? -12.841 7.538 61.583 1.00 58.19 197 ALA A O 1
#

Organism: NCBI:txid412755

pLDDT: mean 87.38, std 15.79, range [38.91, 98.81]